Protein AF-A0A9D2TTT9-F1 (afdb_monomer_lite)

Foldseek 3Di:
DVLLVVLCPDPPHDPVLNVLSVVLVCLQVVQQPPDPVHSVSNVVVCVSVVVSSVVSLVVVLVVCVPPPCSVVSVVVVVVVVVVVVVVVVVCVVQDDDQFCRVRADFADFQPLFPQRPPPTGHPQVSVVLNQVLVVLVVVVCAAFEEDEEDPPLCVCVRSNHHHQFPGSYCVDPVRDLVSVLVSLVVQVVVPDARGKYKFFARQQHGDDPDSNVVSVVVSCVVQQWDFDDDDSTMTIIHHD

Secondary structure (DSSP, 8-state):
-HHHHHHHH-TT--HHHHHHHHHHHHHHHHTTTT-TTTTGGGGGGHHHHHHHHHHHHHHHHHHHTTSTTHHHHHHHHHHHHHHHHHHHHHHHHH--SSTTTTS----B--TT-STTTT--B-HHHHHHHHHHHHHHHHTT-TTS-EEEESS-TTHHHHTT--BSSS-S-TT-TTS-HHHHHHHHHHHHHTTPPPPEEEEE-BTTBPPP--HHHHHHHHHHHHTTEEEEEE-SSEEEEEE-

Structure (mmCIF, N/CA/C/O backbone):
data_AF-A0A9D2TTT9-F1
#
_entry.id   AF-A0A9D2TTT9-F1
#
loop_
_atom_site.group_PDB
_atom_site.id
_atom_site.type_symbol
_atom_site.label_atom_id
_atom_site.label_alt_id
_atom_site.label_comp_id
_atom_site.label_asym_id
_atom_site.label_entity_id
_atom_site.label_seq_id
_atom_site.pdbx_PDB_ins_code
_atom_site.Cartn_x
_atom_site.Cartn_y
_atom_site.Cartn_z
_atom_site.occupancy
_atom_site.B_iso_or_equiv
_atom_site.auth_seq_id
_atom_site.auth_comp_id
_atom_site.auth_asym_id
_atom_site.auth_atom_id
_atom_site.pdbx_PDB_model_num
ATOM 1 N N . LEU A 1 1 ? 19.502 6.842 -17.280 1.00 81.19 1 LEU A N 1
ATOM 2 C CA . LEU A 1 1 ? 20.602 7.767 -16.905 1.00 81.19 1 LEU A CA 1
ATOM 3 C C . LEU A 1 1 ? 21.752 7.775 -17.916 1.00 81.19 1 LEU A C 1
ATOM 5 O O . LEU A 1 1 ? 21.997 8.827 -18.493 1.00 81.19 1 LEU A O 1
ATOM 9 N N . ALA A 1 2 ? 22.406 6.640 -18.205 1.00 83.38 2 ALA A N 1
ATOM 10 C CA . ALA A 1 2 ? 23.535 6.587 -19.152 1.00 83.38 2 ALA A CA 1
ATOM 11 C C . ALA A 1 2 ? 23.223 7.190 -20.539 1.00 83.38 2 ALA A C 1
ATOM 13 O O . ALA A 1 2 ? 24.005 7.985 -21.050 1.00 83.38 2 ALA A O 1
ATOM 14 N N . ALA A 1 3 ? 22.050 6.894 -21.115 1.00 85.50 3 ALA A N 1
ATOM 15 C CA . ALA A 1 3 ? 21.616 7.491 -22.383 1.00 85.50 3 ALA A CA 1
ATOM 16 C C . ALA A 1 3 ? 21.531 9.030 -22.327 1.00 85.50 3 ALA A C 1
ATOM 18 O O . ALA A 1 3 ? 21.988 9.699 -23.250 1.00 85.50 3 ALA A O 1
ATOM 19 N N . CYS A 1 4 ? 21.020 9.603 -21.230 1.00 89.06 4 CYS A N 1
ATOM 20 C CA . CYS A 1 4 ? 20.960 11.056 -21.051 1.00 89.06 4 CYS A CA 1
ATOM 21 C C . CYS A 1 4 ? 22.365 11.667 -20.994 1.00 89.06 4 CYS A C 1
ATOM 23 O O . CYS A 1 4 ? 22.630 12.639 -21.694 1.00 89.06 4 CYS A O 1
ATOM 25 N N . VAL A 1 5 ? 23.280 11.065 -20.224 1.00 88.25 5 VAL A N 1
ATOM 26 C CA . VAL A 1 5 ? 24.678 11.526 -20.121 1.00 88.25 5 VAL A CA 1
ATOM 27 C C . VAL A 1 5 ? 25.372 11.481 -21.484 1.00 88.25 5 VAL A C 1
ATOM 29 O O . VAL A 1 5 ? 26.028 12.444 -21.876 1.00 88.25 5 VAL A O 1
ATOM 32 N N . LEU A 1 6 ? 25.169 10.405 -22.249 1.00 86.94 6 LEU A N 1
ATOM 33 C CA . LEU A 1 6 ? 25.722 10.261 -23.597 1.00 86.94 6 LEU A CA 1
ATOM 34 C C . LEU A 1 6 ? 25.211 11.341 -24.562 1.00 86.94 6 LEU A C 1
ATOM 36 O O . LEU A 1 6 ? 25.997 11.885 -25.332 1.00 86.94 6 LEU A O 1
ATOM 40 N N . VAL A 1 7 ? 23.921 11.688 -24.513 1.00 89.81 7 VAL A N 1
ATOM 41 C CA . VAL A 1 7 ? 23.348 12.765 -25.346 1.00 89.81 7 VAL A CA 1
ATOM 42 C C . VAL A 1 7 ? 23.853 14.143 -24.917 1.00 89.81 7 VAL A C 1
ATOM 44 O O . VAL A 1 7 ? 24.113 14.990 -25.771 1.00 89.81 7 VAL A O 1
ATOM 47 N N . MET A 1 8 ? 24.037 14.364 -23.614 1.00 88.75 8 MET A N 1
ATOM 48 C CA . MET A 1 8 ? 24.600 15.610 -23.086 1.00 88.75 8 MET A CA 1
ATOM 49 C C . MET A 1 8 ? 26.061 15.808 -23.511 1.00 88.75 8 MET A C 1
ATOM 51 O O . MET A 1 8 ? 26.450 16.927 -23.844 1.00 88.75 8 MET A O 1
ATOM 55 N N . ALA A 1 9 ? 26.843 14.726 -23.568 1.00 86.88 9 ALA A N 1
ATOM 56 C CA . ALA A 1 9 ? 28.236 14.742 -24.011 1.00 86.88 9 ALA A CA 1
ATOM 57 C C . ALA A 1 9 ? 28.411 14.727 -25.549 1.00 86.88 9 ALA A C 1
ATOM 59 O O . ALA A 1 9 ? 29.483 15.074 -26.045 1.00 86.88 9 ALA A O 1
ATOM 60 N N . ASP A 1 10 ? 27.389 14.344 -26.328 1.00 85.75 10 ASP A N 1
ATOM 61 C CA . ASP A 1 10 ? 27.462 14.304 -27.798 1.00 85.75 10 ASP A CA 1
ATOM 62 C C . ASP A 1 10 ? 27.460 15.728 -28.385 1.00 85.75 10 ASP A C 1
ATOM 64 O O . ASP A 1 10 ? 26.455 16.450 -28.367 1.00 85.75 10 ASP A O 1
ATOM 68 N N . SER A 1 11 ? 28.587 16.137 -28.976 1.00 83.25 11 SER A N 1
ATOM 69 C CA . SER A 1 11 ? 28.728 17.424 -29.672 1.00 83.25 11 SER A CA 1
ATOM 70 C C . SER A 1 11 ? 27.816 17.552 -30.897 1.00 83.25 11 SER A C 1
ATOM 72 O O . SER A 1 11 ? 27.532 18.665 -31.332 1.00 83.25 11 SER A O 1
ATOM 74 N N . ARG A 1 12 ? 27.309 16.430 -31.424 1.00 82.81 12 ARG A N 1
ATOM 75 C CA . ARG A 1 12 ? 26.390 16.359 -32.570 1.00 82.81 12 ARG A CA 1
ATOM 76 C C . ARG A 1 12 ? 24.920 16.262 -32.153 1.00 82.81 12 ARG A C 1
ATOM 78 O O . ARG A 1 12 ? 24.066 16.049 -33.015 1.00 82.81 12 ARG A O 1
ATOM 85 N N . ALA A 1 13 ? 24.611 16.335 -30.858 1.00 86.12 13 ALA A N 1
ATOM 86 C CA . ALA A 1 13 ? 23.234 16.340 -30.379 1.00 86.12 13 ALA A CA 1
ATOM 87 C C . ALA A 1 13 ? 22.561 17.696 -30.620 1.00 86.12 13 ALA A C 1
ATOM 89 O O . ALA A 1 13 ? 23.127 18.753 -30.331 1.00 86.12 13 ALA A O 1
ATOM 90 N N . PHE A 1 14 ? 21.331 17.666 -31.130 1.00 89.06 14 PHE A N 1
ATOM 91 C CA . PHE A 1 14 ? 20.528 18.873 -31.305 1.00 89.06 14 PHE A CA 1
ATOM 92 C C . PHE A 1 14 ? 20.086 19.427 -29.943 1.00 89.06 14 PHE A C 1
ATOM 94 O O . PHE A 1 14 ? 19.899 18.683 -28.979 1.00 89.06 14 PHE A O 1
ATOM 101 N N . ARG A 1 15 ? 19.822 20.741 -29.869 1.00 90.25 15 ARG A N 1
ATOM 102 C CA . ARG A 1 15 ? 19.353 21.396 -28.629 1.00 90.25 15 ARG A CA 1
ATOM 103 C C . ARG A 1 15 ? 18.109 20.724 -28.034 1.00 90.25 15 ARG A C 1
ATOM 105 O O . ARG A 1 15 ? 18.031 20.564 -26.823 1.00 90.25 15 ARG A O 1
ATOM 112 N N . ARG A 1 16 ? 17.169 20.289 -28.882 1.00 91.81 16 ARG A N 1
ATOM 113 C CA . ARG A 1 16 ? 15.938 19.593 -28.460 1.00 91.81 16 ARG A CA 1
ATOM 114 C C . ARG A 1 16 ? 16.220 18.237 -27.802 1.00 91.81 16 ARG A C 1
AT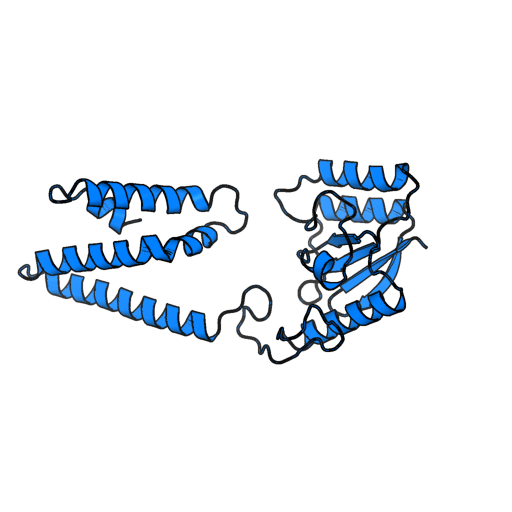OM 116 O O . ARG A 1 16 ? 15.538 17.867 -26.858 1.00 91.81 16 ARG A O 1
ATOM 123 N N . GLU A 1 17 ? 17.243 17.525 -28.265 1.00 89.94 17 GLU A N 1
ATOM 124 C CA . GLU A 1 17 ? 17.631 16.212 -27.729 1.00 89.94 17 GLU A CA 1
ATOM 125 C C . GLU A 1 17 ? 18.276 16.356 -26.354 1.00 89.94 17 GLU A C 1
ATOM 127 O O . GLU A 1 17 ? 17.969 15.592 -25.446 1.00 89.94 17 GLU A O 1
ATOM 132 N N . ARG A 1 18 ? 19.119 17.382 -26.185 1.00 91.94 18 ARG A N 1
ATOM 133 C CA . ARG A 1 18 ? 19.701 17.737 -24.885 1.00 91.94 18 ARG A CA 1
ATOM 134 C C . ARG A 1 18 ? 18.635 18.198 -23.897 1.00 91.94 18 ARG A C 1
ATOM 136 O O . ARG A 1 18 ? 18.663 17.782 -22.748 1.00 91.94 18 ARG A O 1
ATOM 143 N N . LEU A 1 19 ? 17.665 18.993 -24.352 1.00 93.56 19 LEU A N 1
ATOM 144 C CA . LEU A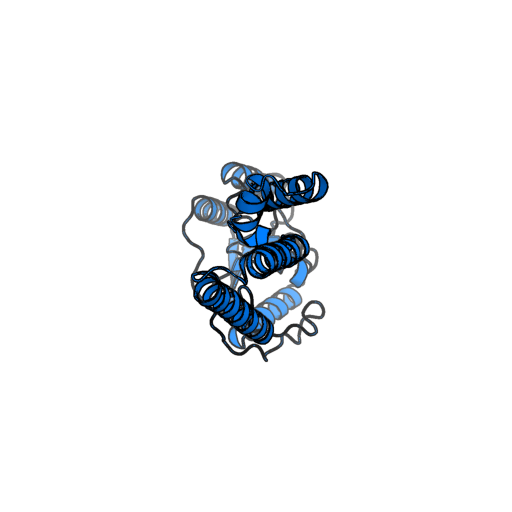 1 19 ? 16.531 19.401 -23.522 1.00 93.56 19 LEU A CA 1
ATOM 145 C C . LEU A 1 19 ? 15.738 18.183 -23.031 1.00 93.56 19 LEU A C 1
ATOM 147 O O . LEU A 1 19 ? 15.483 18.064 -21.837 1.00 93.56 19 LEU A O 1
ATOM 151 N N . LEU A 1 20 ? 15.406 17.251 -23.929 1.00 92.75 20 LEU A N 1
ATOM 152 C CA . LEU A 1 20 ? 14.701 16.020 -23.572 1.00 92.75 20 LEU A CA 1
ATOM 153 C C . LEU A 1 20 ? 15.523 15.139 -22.615 1.00 92.75 20 LEU A C 1
ATOM 155 O O . LEU A 1 20 ? 14.978 14.624 -21.642 1.00 92.75 20 LEU A O 1
ATOM 159 N N . ALA A 1 21 ? 16.837 15.022 -22.839 1.00 93.38 21 ALA A N 1
ATOM 160 C CA . ALA A 1 21 ? 17.749 14.323 -21.935 1.00 93.38 21 ALA A CA 1
ATOM 161 C C . ALA A 1 21 ? 17.747 14.934 -20.522 1.00 93.38 21 ALA A C 1
ATOM 163 O O . ALA A 1 21 ? 17.695 14.187 -19.544 1.00 93.38 21 ALA A O 1
ATOM 164 N N . CYS A 1 22 ? 17.768 16.269 -20.419 1.00 94.06 22 CYS A N 1
ATOM 165 C CA . CYS A 1 22 ? 17.674 16.993 -19.151 1.00 94.06 22 CYS A CA 1
ATOM 166 C C . CYS A 1 22 ? 16.335 16.753 -18.452 1.00 94.06 22 CYS A C 1
ATOM 168 O O . CYS A 1 22 ? 16.336 16.451 -17.264 1.00 94.06 22 CYS A O 1
ATOM 170 N N . ILE A 1 23 ? 15.212 16.840 -19.174 1.00 93.62 23 ILE A N 1
ATOM 171 C CA . ILE A 1 23 ? 13.877 16.583 -18.611 1.00 93.62 23 ILE A CA 1
ATOM 172 C C . ILE A 1 23 ? 13.819 15.171 -18.027 1.00 93.62 23 ILE A C 1
ATOM 174 O O . ILE A 1 23 ? 13.438 15.002 -16.876 1.00 93.62 23 ILE A O 1
ATOM 178 N N . ILE A 1 24 ? 14.259 14.161 -18.783 1.00 92.81 24 ILE A N 1
ATOM 179 C CA . ILE A 1 24 ? 14.261 12.767 -18.319 1.00 92.81 24 ILE A CA 1
ATOM 180 C C . ILE A 1 24 ? 15.163 12.590 -17.095 1.00 92.81 24 ILE A C 1
ATOM 182 O O . ILE A 1 24 ? 14.802 11.869 -16.170 1.00 92.81 24 ILE A O 1
ATOM 186 N N . LEU A 1 25 ? 16.332 13.233 -17.077 1.00 91.62 25 LEU A N 1
ATOM 187 C CA . LEU A 1 25 ? 17.263 13.145 -15.955 1.00 91.62 25 LEU A CA 1
ATOM 188 C C . LEU A 1 25 ? 16.673 13.782 -14.691 1.00 91.62 25 LEU A C 1
ATOM 190 O O . LEU A 1 25 ? 16.725 13.163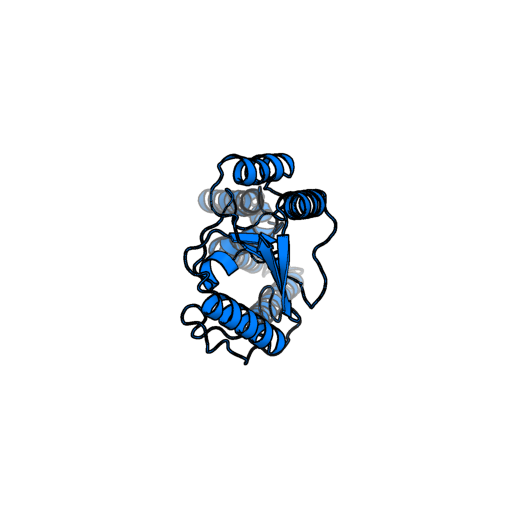 -13.634 1.00 91.62 25 LEU A O 1
ATOM 194 N N . LEU A 1 26 ? 16.059 14.962 -14.811 1.00 92.25 26 LEU A N 1
ATOM 195 C CA . LEU A 1 26 ? 15.362 15.620 -13.706 1.00 92.25 26 LEU A CA 1
ATOM 196 C C . LEU A 1 26 ? 14.208 14.766 -13.191 1.00 92.25 26 LEU A C 1
ATOM 198 O O . LEU A 1 26 ? 14.132 14.516 -11.999 1.00 92.25 26 LEU A O 1
ATOM 202 N N . VAL A 1 27 ? 13.354 14.266 -14.083 1.00 90.69 27 VAL A N 1
ATOM 203 C CA . VAL A 1 27 ? 12.212 13.425 -13.714 1.00 90.69 27 VAL A CA 1
ATOM 204 C C . VAL A 1 27 ? 12.680 12.173 -12.964 1.00 90.69 27 VAL A C 1
ATOM 206 O O . VAL A 1 27 ? 12.221 11.913 -11.861 1.00 90.69 27 VAL A O 1
ATOM 209 N N . VAL A 1 28 ? 13.662 11.435 -13.489 1.00 88.50 28 VAL A N 1
ATOM 210 C CA . VAL A 1 28 ? 14.169 10.216 -12.831 1.00 88.50 28 VAL A CA 1
ATOM 211 C C . VAL A 1 28 ? 14.809 10.498 -11.465 1.00 88.50 28 VAL A C 1
ATOM 213 O O . VAL A 1 28 ? 14.716 9.647 -10.587 1.00 88.50 28 VAL A O 1
ATOM 216 N N . LEU A 1 29 ? 15.450 11.656 -11.272 1.00 88.25 29 LEU A N 1
ATOM 217 C CA . LEU A 1 29 ? 16.084 12.014 -9.996 1.00 88.25 29 LEU A CA 1
ATOM 218 C C . LEU A 1 29 ? 15.111 12.612 -8.977 1.00 88.25 29 LEU A C 1
ATOM 220 O O . LEU A 1 29 ? 15.288 12.397 -7.784 1.00 88.25 29 LEU A O 1
ATOM 224 N N . VAL A 1 30 ? 14.110 13.366 -9.433 1.00 90.50 30 VAL A N 1
ATOM 225 C CA . VAL A 1 30 ? 13.179 14.088 -8.559 1.00 90.50 30 VAL A CA 1
ATOM 226 C C . VAL A 1 30 ? 12.011 13.207 -8.131 1.00 90.50 30 VAL A C 1
ATOM 228 O O . VAL A 1 30 ? 11.604 13.287 -6.982 1.00 90.50 30 VAL A O 1
ATOM 231 N N . THR A 1 31 ? 11.476 12.343 -9.002 1.00 87.69 31 THR A N 1
ATOM 232 C CA . THR A 1 31 ? 10.298 11.516 -8.663 1.00 87.69 31 THR A CA 1
ATOM 233 C C . THR A 1 31 ? 10.499 10.593 -7.446 1.00 87.69 31 THR A C 1
ATOM 235 O O . THR A 1 31 ? 9.541 10.405 -6.705 1.00 87.69 31 THR A O 1
ATOM 238 N N . PRO A 1 32 ? 11.695 10.030 -7.185 1.00 85.19 32 PRO A N 1
ATOM 239 C CA . PRO A 1 32 ? 11.958 9.278 -5.954 1.00 85.19 32 PRO A CA 1
ATOM 240 C C . PRO A 1 32 ? 11.954 10.116 -4.663 1.00 85.19 32 PRO A C 1
ATOM 242 O O . PRO A 1 32 ? 11.836 9.554 -3.577 1.00 85.19 32 PRO A O 1
ATOM 245 N N . ILE A 1 33 ? 12.125 11.441 -4.745 1.00 85.94 33 ILE A N 1
ATOM 246 C CA . ILE A 1 33 ? 12.277 12.297 -3.560 1.00 85.94 33 ILE A CA 1
ATOM 247 C C . ILE A 1 33 ? 10.953 12.350 -2.794 1.00 85.94 33 ILE A C 1
ATOM 249 O O . ILE A 1 33 ? 9.928 12.747 -3.342 1.00 85.94 33 ILE A O 1
ATOM 253 N N . GLY A 1 34 ? 10.994 11.970 -1.515 1.00 73.19 34 GLY A N 1
ATOM 254 C CA . GLY A 1 34 ? 9.825 11.944 -0.631 1.00 73.19 34 GLY A CA 1
ATOM 255 C C . GLY A 1 34 ? 8.996 10.658 -0.702 1.00 73.19 34 GLY A C 1
ATOM 256 O O . GLY A 1 34 ? 7.984 10.567 -0.017 1.00 73.19 34 GLY A O 1
ATOM 257 N N . SER A 1 35 ? 9.405 9.660 -1.494 1.00 76.00 35 SER A N 1
ATOM 258 C CA . SER A 1 35 ? 8.761 8.342 -1.509 1.00 76.00 35 SER A CA 1
ATOM 259 C C . SER A 1 35 ? 9.489 7.354 -0.599 1.00 76.00 35 SER A C 1
ATOM 261 O O . SER A 1 35 ? 10.716 7.273 -0.620 1.00 76.00 35 SER A O 1
ATOM 263 N N . ASN A 1 36 ? 8.731 6.532 0.126 1.00 76.12 36 ASN A N 1
ATOM 264 C CA . ASN A 1 36 ? 9.246 5.361 0.842 1.00 76.12 36 ASN A CA 1
ATOM 265 C C . ASN A 1 36 ? 9.502 4.150 -0.083 1.00 76.12 36 ASN A C 1
ATOM 267 O O . ASN A 1 36 ? 10.104 3.170 0.336 1.00 76.12 36 ASN A O 1
ATOM 271 N N . ASN A 1 37 ? 9.127 4.228 -1.367 1.00 75.81 37 ASN A N 1
ATOM 272 C CA . ASN A 1 37 ? 9.315 3.152 -2.350 1.00 75.81 37 ASN A CA 1
ATOM 273 C C . ASN A 1 37 ? 10.653 3.249 -3.113 1.00 75.81 37 ASN A C 1
ATOM 275 O O . ASN A 1 37 ? 10.808 2.691 -4.207 1.00 75.81 37 ASN A O 1
ATOM 279 N N . GLY A 1 38 ? 11.620 4.003 -2.582 1.00 81.75 38 GLY A N 1
ATOM 280 C CA . GLY A 1 38 ? 12.930 4.196 -3.199 1.00 81.75 38 GLY A CA 1
ATOM 281 C C . GLY A 1 38 ? 12.824 4.712 -4.637 1.00 81.75 38 GLY A C 1
ATOM 282 O O . GLY A 1 38 ? 12.215 5.744 -4.899 1.00 81.75 38 GLY A O 1
ATOM 283 N N . THR A 1 39 ? 13.412 3.993 -5.597 1.00 81.00 39 THR A N 1
ATOM 284 C CA . THR A 1 39 ? 13.423 4.391 -7.019 1.00 81.00 39 THR A CA 1
ATOM 285 C C . THR A 1 39 ? 12.228 3.878 -7.825 1.00 81.00 39 THR A C 1
ATOM 287 O O . THR A 1 39 ? 12.097 4.240 -8.996 1.00 81.00 39 THR A O 1
ATOM 290 N N . MET A 1 40 ? 11.324 3.096 -7.224 1.00 80.88 40 MET A N 1
ATOM 291 C CA . MET A 1 40 ? 10.138 2.558 -7.904 1.00 80.88 40 MET A CA 1
ATOM 292 C C . MET A 1 40 ? 9.242 3.631 -8.541 1.00 80.88 40 MET A C 1
ATOM 294 O O . MET A 1 40 ? 8.770 3.396 -9.655 1.00 80.88 40 MET A O 1
ATOM 298 N N . PRO A 1 41 ? 9.056 4.835 -7.959 1.00 83.56 41 PRO A N 1
ATOM 299 C CA . PRO A 1 41 ? 8.305 5.904 -8.619 1.00 83.56 41 PRO A CA 1
ATOM 300 C C . PRO A 1 41 ? 8.860 6.297 -9.997 1.00 83.56 41 PRO A C 1
ATOM 302 O O . PRO A 1 41 ? 8.112 6.758 -10.857 1.00 83.56 41 PRO A O 1
ATOM 305 N N . ALA A 1 42 ? 10.153 6.070 -10.266 1.00 84.00 42 ALA A N 1
ATOM 306 C CA . ALA A 1 42 ? 10.735 6.319 -11.582 1.00 84.00 42 ALA A CA 1
ATOM 307 C C . ALA A 1 42 ? 10.172 5.389 -12.677 1.00 84.00 42 ALA A C 1
ATOM 309 O O . ALA A 1 42 ? 10.226 5.751 -13.856 1.00 84.00 42 ALA A O 1
ATOM 310 N N . LEU A 1 43 ? 9.588 4.236 -12.317 1.00 82.06 43 LEU A N 1
ATOM 311 C CA . LEU A 1 43 ? 8.904 3.339 -13.258 1.00 82.06 43 LEU A CA 1
ATOM 312 C C . LEU A 1 43 ? 7.716 4.027 -13.938 1.00 82.06 43 LEU A C 1
ATOM 314 O O . LEU A 1 43 ? 7.503 3.831 -15.135 1.00 82.06 43 LEU A O 1
ATOM 318 N N . ASN A 1 44 ? 7.018 4.916 -13.223 1.00 83.75 44 ASN A N 1
ATOM 319 C CA . ASN A 1 44 ? 5.912 5.699 -13.778 1.00 83.75 44 ASN A CA 1
ATOM 320 C C . ASN A 1 44 ? 6.362 6.615 -14.919 1.00 83.75 44 ASN A C 1
ATOM 322 O O . ASN A 1 44 ? 5.545 7.012 -15.738 1.00 83.75 44 ASN A O 1
ATOM 326 N N . ASN A 1 45 ? 7.660 6.909 -15.019 1.00 88.06 45 ASN A N 1
ATOM 327 C CA . ASN A 1 45 ? 8.237 7.766 -16.051 1.00 88.06 45 ASN A CA 1
ATOM 328 C C . ASN A 1 45 ? 8.850 6.980 -17.221 1.00 88.06 45 ASN A C 1
ATOM 330 O O . ASN A 1 45 ? 9.440 7.575 -18.131 1.00 88.06 45 ASN A O 1
ATOM 334 N N . LEU A 1 46 ? 8.716 5.646 -17.244 1.00 84.50 46 LEU A N 1
ATOM 335 C CA . LEU A 1 46 ? 9.253 4.813 -18.323 1.00 84.50 46 LEU A CA 1
ATOM 336 C C . LEU A 1 46 ? 8.622 5.119 -19.682 1.00 84.50 46 LEU A C 1
ATOM 338 O O . LEU A 1 46 ? 9.310 4.982 -20.690 1.00 84.50 46 LEU A O 1
ATOM 342 N N . PHE A 1 47 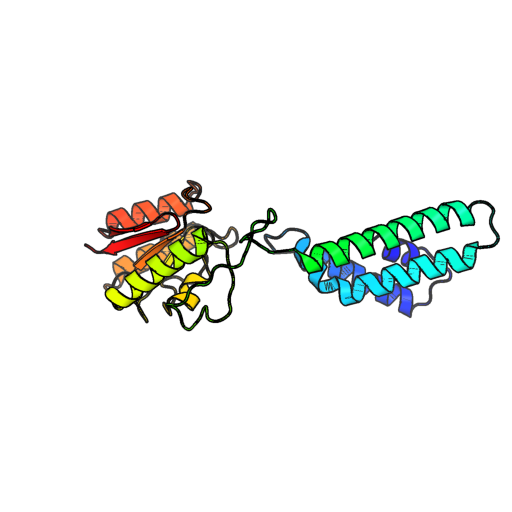? 7.378 5.604 -19.735 1.00 83.75 47 PHE A N 1
ATOM 343 C CA . PHE A 1 47 ? 6.753 6.024 -20.998 1.00 83.75 47 PHE A CA 1
ATOM 344 C C . PHE A 1 47 ? 7.556 7.124 -21.711 1.00 83.75 47 PHE A C 1
ATOM 346 O O . PHE A 1 47 ? 7.536 7.206 -22.936 1.00 83.75 47 PHE A O 1
ATOM 353 N N . LEU A 1 48 ? 8.293 7.944 -20.953 1.00 86.44 48 LEU A N 1
ATOM 354 C CA . LEU A 1 48 ? 9.167 8.987 -21.476 1.00 86.44 48 LEU A CA 1
ATOM 355 C C . LEU A 1 48 ? 10.619 8.503 -21.578 1.00 86.44 48 LEU A C 1
ATOM 357 O O . LEU A 1 48 ? 11.276 8.676 -22.608 1.00 86.44 48 LEU A O 1
ATOM 361 N N . ALA A 1 49 ? 11.127 7.877 -20.514 1.00 88.19 49 ALA A N 1
ATOM 362 C CA . ALA A 1 49 ? 12.525 7.475 -20.421 1.00 88.19 49 ALA A CA 1
ATOM 363 C C . ALA A 1 49 ? 12.876 6.309 -21.361 1.00 88.19 49 ALA A C 1
ATOM 365 O O . ALA A 1 49 ? 13.967 6.305 -21.943 1.00 88.19 49 ALA A O 1
ATOM 366 N N . ALA A 1 50 ? 11.981 5.332 -21.541 1.00 85.12 50 ALA A N 1
ATOM 367 C CA . ALA A 1 50 ? 12.258 4.141 -22.339 1.00 85.12 50 ALA A CA 1
ATOM 368 C C . ALA A 1 50 ? 12.378 4.459 -23.840 1.00 85.12 50 ALA A C 1
ATOM 370 O O . ALA A 1 50 ? 13.440 4.162 -24.393 1.00 85.12 50 ALA A O 1
ATOM 371 N N . PRO A 1 51 ? 11.420 5.136 -24.514 1.00 87.06 51 PRO A N 1
ATOM 372 C CA . PRO A 1 51 ? 11.554 5.439 -25.943 1.00 87.06 51 PRO A CA 1
ATOM 373 C C . PRO A 1 51 ? 12.802 6.267 -26.262 1.00 87.06 51 PRO A C 1
ATOM 375 O O . PRO A 1 51 ? 13.514 5.980 -27.226 1.00 87.06 51 PRO A O 1
ATOM 378 N N . PHE A 1 52 ? 13.119 7.252 -25.417 1.00 89.69 52 PHE A N 1
ATOM 379 C CA . PHE A 1 52 ? 14.321 8.071 -25.563 1.00 89.69 52 PHE A CA 1
ATOM 380 C C . PHE A 1 52 ? 15.608 7.250 -25.433 1.00 89.69 52 PHE A C 1
ATOM 382 O O . PHE A 1 52 ? 16.541 7.406 -26.227 1.00 89.69 52 PHE A O 1
ATOM 389 N N . THR A 1 53 ? 15.656 6.355 -24.446 1.00 87.50 53 THR A N 1
ATOM 390 C CA . THR A 1 53 ? 16.802 5.473 -24.211 1.00 87.50 53 THR A CA 1
ATOM 391 C C . THR A 1 53 ? 17.021 4.551 -25.411 1.00 87.50 53 THR A C 1
ATOM 393 O O . THR A 1 53 ? 18.136 4.475 -25.930 1.00 87.50 53 THR A O 1
ATOM 396 N N . LEU A 1 54 ? 15.953 3.928 -25.922 1.00 84.62 54 LEU A N 1
ATOM 397 C CA . LEU A 1 54 ? 16.007 3.046 -27.092 1.00 84.62 54 LEU A CA 1
ATOM 398 C C . LEU A 1 54 ? 16.472 3.774 -28.350 1.00 84.62 54 LEU A C 1
ATOM 400 O O . LEU A 1 54 ? 17.375 3.305 -29.046 1.00 84.62 54 LEU A O 1
ATOM 404 N N . TRP A 1 55 ? 15.906 4.949 -28.616 1.00 86.69 55 TRP A N 1
ATOM 405 C CA . TRP A 1 55 ? 16.293 5.768 -29.758 1.00 86.69 55 TRP A CA 1
ATOM 406 C C . TRP A 1 55 ? 17.760 6.217 -29.674 1.00 86.69 55 TRP A C 1
ATOM 408 O O . TRP A 1 55 ? 18.486 6.143 -30.669 1.00 86.69 55 TRP A O 1
ATOM 418 N N . THR A 1 56 ? 18.229 6.611 -28.485 1.00 86.31 56 THR A N 1
ATOM 419 C CA . THR A 1 56 ? 19.625 7.014 -28.256 1.00 86.31 56 THR A CA 1
ATOM 420 C C . THR A 1 56 ? 20.588 5.870 -28.567 1.00 86.31 56 THR A C 1
ATOM 422 O O . THR A 1 56 ? 21.556 6.053 -29.310 1.00 86.31 56 THR A O 1
ATOM 425 N N . PHE A 1 57 ? 20.308 4.672 -28.052 1.00 82.50 57 PHE A N 1
ATOM 426 C CA . PHE A 1 57 ? 21.137 3.499 -28.315 1.00 82.50 57 PHE A CA 1
ATOM 427 C C . PHE A 1 57 ? 21.112 3.096 -29.792 1.00 82.50 57 PHE A C 1
ATOM 429 O O . PHE A 1 57 ? 22.173 2.896 -30.388 1.00 82.50 57 PHE A O 1
ATOM 436 N N . TRP A 1 58 ? 19.938 3.070 -30.427 1.00 80.69 58 TRP A N 1
ATOM 437 C CA . TRP A 1 58 ? 19.814 2.791 -31.860 1.00 80.69 58 TRP A CA 1
ATOM 438 C C . TRP A 1 58 ? 20.602 3.785 -32.728 1.00 80.69 58 TRP A C 1
ATOM 440 O O . TRP A 1 58 ? 21.299 3.396 -33.670 1.00 80.69 58 TRP A O 1
ATOM 450 N N . ARG A 1 59 ? 20.556 5.078 -32.392 1.00 82.38 59 ARG A N 1
ATOM 451 C CA . ARG A 1 59 ? 21.328 6.131 -33.064 1.00 82.38 59 ARG A CA 1
ATOM 452 C C . ARG A 1 59 ? 22.840 5.941 -32.906 1.00 82.38 59 ARG A C 1
ATOM 454 O O . ARG A 1 59 ? 23.586 6.150 -33.863 1.00 82.38 59 ARG A O 1
ATOM 461 N N . LEU A 1 60 ? 23.313 5.569 -31.718 1.00 77.81 60 LEU A N 1
ATOM 462 C CA . LEU A 1 60 ? 24.738 5.315 -31.472 1.00 77.81 60 LEU A CA 1
ATOM 463 C C . LEU A 1 60 ? 25.239 4.105 -32.269 1.00 77.81 60 LEU A C 1
ATOM 465 O O . LEU A 1 60 ? 26.324 4.147 -32.855 1.00 77.81 60 LEU A O 1
ATOM 469 N N . LEU A 1 61 ? 24.421 3.058 -32.341 1.00 75.19 61 LEU A N 1
ATOM 470 C CA . LEU A 1 61 ? 24.696 1.844 -33.102 1.00 75.19 61 LEU A CA 1
ATOM 471 C C . LEU A 1 61 ? 24.728 2.093 -34.609 1.00 75.19 61 LEU A C 1
ATOM 473 O O . LEU A 1 61 ? 25.667 1.684 -35.293 1.00 75.19 61 LEU A O 1
ATOM 477 N N . SER A 1 62 ? 23.732 2.807 -35.136 1.00 76.56 62 SER A N 1
ATOM 478 C CA . SER A 1 62 ? 23.642 3.108 -36.567 1.00 76.56 62 SER A CA 1
ATOM 479 C C . SER A 1 62 ? 24.801 3.983 -37.053 1.00 76.56 62 SER A C 1
ATOM 481 O O . SER A 1 62 ? 25.354 3.725 -38.122 1.00 76.56 62 SER A O 1
ATOM 483 N N . ARG A 1 63 ? 25.246 4.955 -36.246 1.00 75.38 63 ARG A N 1
ATOM 484 C CA . ARG A 1 63 ? 26.388 5.831 -36.570 1.00 75.38 63 ARG A CA 1
ATOM 485 C C . ARG A 1 63 ? 27.732 5.109 -36.598 1.00 75.38 63 ARG A C 1
ATOM 487 O O . ARG A 1 63 ? 28.606 5.488 -37.373 1.00 75.38 63 ARG A O 1
ATOM 494 N N . ASN A 1 64 ? 27.911 4.089 -35.762 1.00 69.12 64 ASN A N 1
ATOM 495 C CA . ASN A 1 64 ? 29.194 3.405 -35.614 1.00 69.12 64 ASN A CA 1
ATOM 496 C C . ASN A 1 64 ? 29.325 2.133 -36.457 1.00 69.12 64 ASN A C 1
ATOM 498 O O . ASN A 1 64 ? 30.392 1.536 -36.437 1.00 69.12 64 ASN A O 1
ATOM 502 N N . ARG A 1 65 ? 28.313 1.758 -37.253 1.00 67.31 65 ARG A N 1
ATOM 503 C CA . ARG A 1 65 ? 28.211 0.480 -37.993 1.00 67.31 65 ARG A CA 1
ATOM 504 C C . ARG A 1 65 ? 29.445 0.077 -38.832 1.00 67.31 65 ARG A C 1
ATOM 506 O O . ARG A 1 65 ? 29.614 -1.101 -39.110 1.00 67.31 65 ARG A O 1
ATOM 513 N N . LYS A 1 66 ? 30.312 1.024 -39.220 1.00 67.25 66 LYS A N 1
ATOM 514 C CA . LYS A 1 66 ? 31.548 0.782 -39.999 1.00 67.25 66 LYS A CA 1
ATOM 515 C C . LYS A 1 66 ? 32.819 0.543 -39.159 1.00 67.25 66 LYS A C 1
ATOM 517 O O . LYS A 1 66 ? 33.875 0.303 -39.731 1.00 67.25 66 LYS A O 1
ATOM 522 N N . ARG A 1 67 ? 32.767 0.656 -37.826 1.00 69.94 67 ARG A N 1
ATOM 523 C CA . ARG A 1 67 ? 33.927 0.439 -36.936 1.00 69.94 67 ARG A CA 1
ATOM 524 C C . ARG A 1 67 ? 34.014 -1.031 -36.518 1.00 69.94 67 ARG A C 1
ATOM 526 O O . ARG A 1 67 ? 32.988 -1.629 -36.222 1.00 69.94 67 ARG A O 1
ATOM 533 N N . ALA A 1 68 ? 35.221 -1.590 -36.407 1.00 61.12 68 ALA A N 1
ATOM 534 C CA . ALA A 1 68 ? 35.433 -2.998 -36.030 1.00 61.12 68 ALA A CA 1
ATOM 535 C C . ALA A 1 68 ? 34.760 -3.388 -34.693 1.00 61.12 68 ALA A C 1
ATOM 537 O O . ALA A 1 68 ? 34.189 -4.466 -34.568 1.00 61.12 68 ALA A O 1
ATOM 538 N N . PHE A 1 69 ? 34.729 -2.468 -33.721 1.00 61.78 69 PHE A N 1
ATOM 539 C CA . PHE A 1 69 ? 34.068 -2.662 -32.421 1.00 61.78 69 PHE A CA 1
ATOM 540 C C . PHE A 1 69 ? 32.543 -2.462 -32.436 1.00 61.78 69 PHE A C 1
ATOM 542 O O . PHE A 1 69 ? 31.886 -2.635 -31.411 1.00 61.78 69 PHE A O 1
ATOM 549 N N . ALA A 1 70 ? 31.952 -2.092 -33.574 1.00 68.12 70 ALA A N 1
ATOM 550 C CA . ALA A 1 70 ? 30.524 -1.810 -33.659 1.00 68.12 70 ALA A CA 1
ATOM 551 C C . ALA A 1 70 ? 29.666 -3.070 -33.580 1.00 68.12 70 ALA A C 1
ATOM 553 O O . ALA A 1 70 ? 28.560 -3.003 -33.054 1.00 68.12 70 ALA A O 1
ATOM 554 N N . PHE A 1 71 ? 30.171 -4.206 -34.068 1.00 74.69 71 PHE A N 1
ATOM 555 C CA . PHE A 1 71 ? 29.432 -5.465 -34.030 1.00 74.69 71 PHE A CA 1
ATOM 556 C C . PHE A 1 71 ? 29.291 -6.024 -32.600 1.00 74.69 71 PHE A C 1
ATOM 558 O O . PHE A 1 71 ? 28.151 -6.239 -32.193 1.00 74.69 71 PHE A O 1
ATOM 565 N N . PRO A 1 72 ? 30.359 -6.168 -31.784 1.00 78.75 72 PRO A N 1
ATOM 566 C CA . PRO A 1 72 ? 30.215 -6.614 -30.393 1.00 78.75 72 PRO A CA 1
ATOM 567 C C . PRO A 1 72 ? 29.356 -5.672 -29.541 1.00 78.75 72 PRO A C 1
ATOM 569 O O . PRO A 1 72 ? 28.510 -6.126 -28.775 1.00 78.75 72 PRO A O 1
ATOM 572 N N . ALA A 1 73 ? 29.517 -4.354 -29.711 1.00 74.81 73 ALA A N 1
ATOM 573 C CA . ALA A 1 73 ? 28.699 -3.367 -29.010 1.00 74.81 73 ALA A CA 1
ATOM 574 C C . ALA A 1 73 ? 27.218 -3.443 -29.425 1.00 74.81 73 ALA A C 1
ATOM 576 O O . ALA A 1 73 ? 26.335 -3.334 -28.576 1.00 74.81 73 ALA A O 1
ATOM 577 N N . ALA A 1 74 ? 26.939 -3.671 -30.714 1.00 75.56 74 ALA A N 1
ATOM 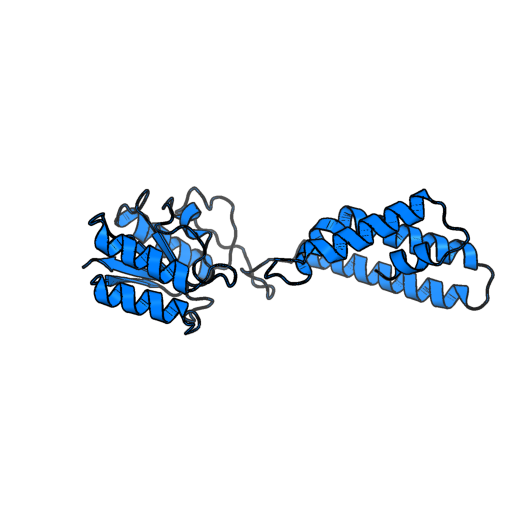578 C CA . ALA A 1 74 ? 25.586 -3.910 -31.207 1.00 75.56 74 ALA A CA 1
ATOM 579 C C . ALA A 1 74 ? 24.977 -5.181 -30.648 1.00 75.56 74 ALA A C 1
ATOM 581 O O . ALA A 1 74 ? 23.863 -5.129 -30.140 1.00 75.56 74 ALA A O 1
ATOM 582 N N . ALA A 1 75 ? 25.718 -6.285 -30.676 1.00 79.94 75 ALA A N 1
ATOM 583 C CA . ALA A 1 75 ? 25.263 -7.548 -30.123 1.00 79.94 75 ALA A CA 1
ATOM 584 C C . ALA A 1 75 ? 24.925 -7.418 -28.630 1.00 79.94 75 ALA A C 1
ATOM 586 O O . ALA A 1 75 ? 23.852 -7.850 -28.222 1.00 79.94 75 ALA A O 1
ATOM 587 N N . LEU A 1 76 ? 25.777 -6.756 -27.835 1.00 82.12 76 LEU A N 1
ATOM 588 C CA . LEU A 1 76 ? 25.537 -6.547 -26.404 1.00 82.12 76 LEU A CA 1
ATOM 589 C C . LEU A 1 76 ? 24.291 -5.691 -26.142 1.00 82.12 76 LEU A C 1
ATOM 591 O O . LEU A 1 76 ? 23.435 -6.080 -25.354 1.00 82.12 76 LEU A O 1
ATOM 595 N N . VAL A 1 77 ? 24.159 -4.541 -26.811 1.00 78.69 77 VAL A N 1
ATOM 596 C CA . VAL A 1 77 ? 22.997 -3.654 -26.625 1.00 78.69 77 VAL A CA 1
ATOM 597 C C . VAL A 1 77 ? 21.707 -4.333 -27.085 1.00 78.69 77 VAL A C 1
ATOM 599 O O . VAL A 1 77 ? 20.685 -4.229 -26.409 1.00 78.69 77 VAL A O 1
ATOM 602 N N . THR A 1 78 ? 21.744 -5.056 -28.206 1.00 80.81 78 THR A N 1
ATOM 603 C CA . THR A 1 78 ? 20.601 -5.837 -28.685 1.00 80.81 78 THR A CA 1
ATOM 604 C C . THR A 1 78 ? 20.252 -6.964 -27.716 1.00 80.81 78 THR A C 1
ATOM 606 O O . THR A 1 78 ? 19.074 -7.139 -27.424 1.00 80.81 78 THR A O 1
ATOM 609 N N . ALA A 1 79 ? 21.234 -7.684 -27.170 1.00 82.44 79 ALA A N 1
ATOM 610 C CA . ALA A 1 79 ? 20.998 -8.735 -26.182 1.00 82.44 79 ALA A CA 1
ATOM 611 C C . ALA A 1 79 ? 20.354 -8.180 -24.904 1.00 82.44 79 ALA A C 1
ATOM 613 O O . ALA A 1 79 ? 19.354 -8.729 -24.449 1.00 82.44 79 ALA A O 1
ATOM 614 N N . VAL A 1 80 ? 20.857 -7.057 -24.377 1.00 83.38 80 VAL A N 1
ATOM 615 C CA . VAL A 1 80 ? 20.250 -6.368 -23.225 1.00 83.38 80 VAL A CA 1
ATOM 616 C C . VAL A 1 80 ? 18.816 -5.956 -23.545 1.00 83.38 80 VAL A C 1
ATOM 618 O O . VAL A 1 80 ? 17.922 -6.221 -22.752 1.00 83.38 80 VAL A O 1
ATOM 621 N N . PHE A 1 81 ? 18.564 -5.378 -24.722 1.00 82.75 81 PHE A N 1
ATOM 622 C CA . PHE A 1 81 ? 17.213 -4.989 -25.125 1.00 82.75 81 PHE A CA 1
ATOM 623 C C . PHE A 1 81 ? 16.254 -6.183 -25.202 1.00 82.75 81 PHE A C 1
ATOM 625 O O . PHE A 1 81 ? 15.151 -6.115 -24.664 1.00 82.75 81 PHE A O 1
ATOM 632 N N . VAL A 1 82 ? 16.673 -7.278 -25.842 1.00 85.62 82 VAL A N 1
ATOM 633 C CA . VAL A 1 82 ? 15.874 -8.507 -25.943 1.00 85.62 82 VAL A CA 1
ATOM 634 C C . VAL A 1 82 ? 15.606 -9.078 -24.554 1.00 85.62 82 VAL A C 1
ATOM 636 O O . VAL A 1 82 ? 14.462 -9.395 -24.244 1.00 85.62 82 VAL A O 1
ATOM 639 N N . MET A 1 83 ? 16.623 -9.145 -23.695 1.00 85.50 83 MET A N 1
ATOM 640 C CA . MET A 1 83 ? 16.481 -9.616 -22.318 1.00 85.50 83 MET A CA 1
ATOM 641 C C . MET A 1 83 ? 15.497 -8.750 -21.527 1.00 85.50 83 MET A C 1
ATOM 643 O O . MET A 1 83 ? 14.586 -9.291 -20.910 1.00 85.50 83 MET A O 1
ATOM 647 N N . THR A 1 84 ? 15.610 -7.421 -21.599 1.00 83.00 84 THR A N 1
ATOM 648 C CA . THR A 1 84 ? 14.677 -6.500 -20.933 1.00 83.00 84 THR A CA 1
ATOM 649 C C . THR A 1 84 ? 13.259 -6.621 -21.489 1.00 83.00 84 THR A C 1
ATOM 651 O O . THR A 1 84 ? 12.305 -6.559 -20.722 1.00 83.00 84 THR A O 1
ATOM 654 N N . ALA A 1 85 ? 13.089 -6.827 -22.798 1.00 84.44 85 ALA A N 1
ATOM 655 C CA . ALA A 1 85 ? 11.772 -7.035 -23.397 1.00 84.44 85 ALA A CA 1
ATOM 656 C C . ALA A 1 85 ? 11.137 -8.352 -22.922 1.00 84.44 85 ALA A C 1
ATOM 658 O O . ALA A 1 85 ? 9.974 -8.358 -22.523 1.00 84.44 85 ALA A O 1
ATOM 659 N N . VAL A 1 86 ? 11.905 -9.446 -22.903 1.00 86.69 86 VAL A N 1
ATOM 660 C CA . VAL A 1 86 ? 11.458 -10.748 -22.383 1.00 86.69 86 VAL A CA 1
ATOM 661 C C . VAL A 1 86 ? 11.097 -10.641 -20.902 1.00 86.69 86 VAL A C 1
ATOM 663 O O . VAL A 1 86 ? 10.014 -11.069 -20.509 1.00 86.69 86 VAL A O 1
ATOM 666 N N . GLN A 1 87 ? 11.953 -10.009 -20.094 1.00 82.75 87 GLN A N 1
ATOM 667 C CA . GLN A 1 87 ? 11.683 -9.755 -18.679 1.00 82.75 87 GLN A CA 1
ATOM 668 C C . GLN A 1 87 ? 10.439 -8.884 -18.487 1.00 82.75 87 GLN A C 1
ATOM 670 O O . GLN A 1 87 ? 9.608 -9.211 -17.653 1.00 82.75 87 GLN A O 1
ATOM 675 N N . GLY A 1 88 ? 10.259 -7.824 -19.280 1.00 81.62 88 GLY A N 1
ATOM 676 C CA . GLY A 1 88 ? 9.094 -6.942 -19.191 1.00 81.62 88 GLY A CA 1
ATOM 677 C C . GLY A 1 88 ? 7.781 -7.639 -19.553 1.00 81.62 88 GLY A C 1
ATOM 678 O O . GLY A 1 88 ? 6.771 -7.437 -18.880 1.00 81.62 88 GLY A O 1
ATOM 679 N N . VAL A 1 89 ? 7.788 -8.496 -20.578 1.00 83.12 89 VAL A N 1
ATOM 680 C CA . VAL A 1 89 ? 6.620 -9.313 -20.947 1.00 83.12 89 VAL A CA 1
ATOM 681 C C . VAL A 1 89 ? 6.317 -10.352 -19.867 1.00 83.12 89 VAL A C 1
ATOM 683 O O . VAL A 1 89 ? 5.161 -10.480 -19.468 1.00 83.12 89 VAL A O 1
ATOM 686 N N . GLY A 1 90 ? 7.335 -11.053 -19.361 1.00 80.75 90 GLY A N 1
ATOM 687 C CA . GLY A 1 90 ? 7.170 -12.035 -18.285 1.00 80.75 90 GLY A CA 1
ATOM 688 C C . GLY A 1 90 ? 6.663 -11.400 -16.990 1.00 80.75 90 GLY A C 1
ATOM 689 O O . GLY A 1 90 ? 5.723 -11.900 -16.381 1.00 80.75 90 GLY A O 1
ATOM 690 N N . PHE A 1 91 ? 7.213 -10.242 -16.625 1.00 78.25 91 PHE A N 1
ATOM 691 C CA . PHE A 1 91 ? 6.769 -9.467 -15.472 1.00 78.25 91 PHE A CA 1
ATOM 692 C C . PHE A 1 91 ? 5.310 -9.042 -15.635 1.00 78.25 91 PHE A C 1
ATOM 694 O O . PHE A 1 91 ? 4.505 -9.284 -14.752 1.00 78.25 91 PHE A O 1
ATOM 701 N N . ARG A 1 92 ? 4.904 -8.518 -16.797 1.00 76.06 92 ARG A N 1
ATOM 702 C CA . ARG A 1 92 ? 3.492 -8.180 -17.044 1.00 76.06 92 ARG A CA 1
ATOM 703 C C . ARG A 1 92 ? 2.549 -9.380 -16.902 1.00 76.06 92 ARG A C 1
ATOM 705 O O . ARG A 1 92 ? 1.405 -9.191 -16.501 1.00 76.06 92 ARG A O 1
ATOM 712 N N . ALA A 1 93 ? 2.986 -10.576 -17.290 1.00 78.62 93 ALA A N 1
ATOM 713 C CA . ALA A 1 93 ? 2.133 -11.760 -17.276 1.00 78.62 93 ALA A CA 1
ATOM 714 C C . ALA A 1 93 ? 1.826 -12.261 -15.857 1.00 78.62 93 ALA A C 1
ATOM 716 O O . ALA A 1 93 ? 0.728 -12.764 -15.628 1.00 78.62 93 ALA A O 1
ATOM 717 N N . SER A 1 94 ? 2.769 -12.103 -14.923 1.00 74.00 94 SER A N 1
ATOM 718 C CA . SER A 1 94 ? 2.693 -12.764 -13.613 1.00 74.00 94 SER A CA 1
ATOM 719 C C . SER A 1 94 ? 2.895 -11.846 -12.409 1.00 74.00 94 SER A C 1
ATOM 721 O O . SER A 1 94 ? 2.675 -12.289 -11.288 1.00 74.00 94 SER A O 1
ATOM 723 N N . PHE A 1 95 ? 3.313 -10.594 -12.599 1.00 78.12 95 PHE A N 1
ATOM 724 C CA . PHE A 1 95 ? 3.610 -9.699 -11.485 1.00 78.12 95 PHE A CA 1
ATOM 725 C C . PHE A 1 95 ? 2.359 -9.357 -10.678 1.00 78.12 95 PHE A C 1
ATOM 727 O O . PHE A 1 95 ? 1.313 -8.989 -11.223 1.00 78.12 95 PHE A O 1
ATOM 734 N N . SER A 1 96 ? 2.517 -9.402 -9.362 1.00 78.38 96 SER A N 1
ATOM 735 C CA . SER A 1 96 ? 1.623 -8.781 -8.402 1.00 78.38 96 SER A CA 1
ATOM 736 C C . SER A 1 96 ? 2.429 -8.034 -7.351 1.00 78.38 96 SER A C 1
ATOM 738 O O . SER A 1 96 ? 3.585 -8.352 -7.076 1.00 78.38 96 SER A O 1
ATOM 740 N N . PHE A 1 97 ? 1.818 -6.988 -6.808 1.00 73.88 97 PHE A N 1
ATOM 741 C CA . PHE A 1 97 ? 2.401 -6.160 -5.766 1.00 73.88 97 PHE A CA 1
ATOM 742 C C . PHE A 1 97 ? 1.736 -6.502 -4.431 1.00 73.88 97 PHE A C 1
ATOM 744 O O . PHE A 1 97 ? 0.507 -6.524 -4.362 1.00 73.88 97 PHE A O 1
ATOM 751 N N . GLY A 1 98 ? 2.539 -6.765 -3.397 1.00 80.00 98 GLY A N 1
ATOM 752 C CA . GLY A 1 98 ? 2.064 -7.215 -2.086 1.00 80.00 98 GLY A CA 1
ATOM 753 C C . GLY A 1 98 ? 1.535 -8.648 -2.138 1.00 80.00 98 GLY A C 1
ATOM 754 O O . GLY A 1 98 ? 2.293 -9.605 -2.004 1.00 80.00 98 GLY A O 1
ATOM 755 N N . ASP A 1 99 ? 0.235 -8.804 -2.386 1.00 85.12 99 ASP A N 1
ATOM 756 C CA . ASP A 1 99 ? -0.413 -10.115 -2.425 1.00 85.12 99 ASP A CA 1
ATOM 757 C C . ASP A 1 99 ? 0.071 -10.961 -3.618 1.00 85.12 99 ASP A C 1
ATOM 759 O O . ASP A 1 99 ? -0.025 -10.553 -4.781 1.00 85.12 99 ASP A O 1
ATOM 763 N N . GLY A 1 100 ? 0.600 -12.154 -3.336 1.00 84.69 100 GLY A N 1
ATOM 764 C CA . GLY A 1 100 ? 1.122 -13.088 -4.340 1.00 84.69 100 GLY A CA 1
ATOM 765 C C . GLY A 1 100 ? 2.463 -12.695 -4.977 1.00 84.69 100 GLY A C 1
ATOM 766 O O . GLY A 1 100 ? 2.774 -13.171 -6.071 1.00 84.69 100 GLY A O 1
ATOM 767 N N . ILE A 1 101 ? 3.231 -11.792 -4.350 1.00 83.81 101 ILE A N 1
ATOM 768 C CA . ILE A 1 101 ? 4.482 -11.249 -4.910 1.00 83.81 101 ILE A CA 1
ATOM 769 C C . ILE A 1 101 ? 5.545 -12.323 -5.207 1.00 83.81 101 ILE A C 1
ATOM 771 O O . ILE A 1 101 ? 6.398 -12.119 -6.074 1.00 83.81 101 ILE A O 1
ATOM 775 N N . TYR A 1 102 ? 5.479 -13.482 -4.548 1.00 82.00 102 TYR A N 1
ATOM 776 C CA . TYR A 1 102 ? 6.388 -14.611 -4.754 1.00 82.00 102 TYR A CA 1
ATOM 777 C C . TYR A 1 102 ? 5.884 -15.601 -5.817 1.00 82.00 102 TYR A C 1
ATOM 779 O O . TYR A 1 102 ? 6.476 -16.664 -6.011 1.00 82.00 102 TYR A O 1
ATOM 787 N N . GLY A 1 103 ? 4.834 -15.239 -6.561 1.00 82.31 103 GLY A N 1
ATOM 788 C CA . GLY A 1 103 ? 4.252 -16.058 -7.623 1.00 82.31 103 GLY A CA 1
ATOM 789 C C . GLY A 1 103 ? 3.162 -17.009 -7.136 1.00 82.31 103 GLY A C 1
ATOM 790 O O . GLY A 1 103 ? 2.820 -17.959 -7.844 1.00 82.31 103 GLY A O 1
ATOM 791 N N . GLU A 1 104 ? 2.615 -16.775 -5.944 1.00 88.56 104 GLU A N 1
ATOM 792 C CA . GLU A 1 104 ? 1.496 -17.546 -5.419 1.00 88.56 104 GLU A CA 1
ATOM 793 C C . GLU A 1 104 ? 0.237 -17.366 -6.276 1.00 88.56 104 GLU A C 1
ATOM 795 O O . GLU A 1 104 ? 0.004 -16.344 -6.933 1.00 88.56 104 GLU A O 1
ATOM 800 N N . LYS A 1 105 ? -0.612 -18.394 -6.268 1.00 89.88 105 LYS A N 1
ATOM 801 C CA . LYS A 1 105 ? -1.846 -18.403 -7.047 1.00 89.88 105 LYS A CA 1
ATOM 802 C C . LYS A 1 105 ? -2.848 -17.400 -6.462 1.00 89.88 105 LYS A C 1
ATOM 804 O O . LYS A 1 105 ? -3.109 -17.404 -5.264 1.00 89.88 105 LYS A O 1
ATOM 809 N N . ARG A 1 106 ? -3.424 -16.558 -7.328 1.00 90.75 106 ARG A N 1
ATOM 810 C CA . ARG A 1 106 ? -4.450 -15.558 -6.982 1.00 90.75 106 ARG A CA 1
ATOM 811 C C . ARG A 1 106 ? -5.739 -15.816 -7.751 1.00 90.75 106 ARG A C 1
ATOM 813 O O . ARG A 1 106 ? -6.044 -15.137 -8.736 1.00 90.75 106 ARG A O 1
ATOM 820 N N . ASP A 1 107 ? -6.454 -16.861 -7.368 1.00 92.88 107 ASP A N 1
ATOM 821 C CA . ASP A 1 107 ? -7.724 -17.269 -7.974 1.00 92.88 107 ASP A CA 1
ATOM 822 C C . ASP A 1 107 ? -8.913 -17.245 -7.007 1.00 92.88 107 ASP A C 1
ATOM 824 O O . ASP A 1 107 ? -10.052 -17.312 -7.476 1.00 92.88 107 ASP A O 1
ATOM 828 N N . ALA A 1 108 ? -8.663 -17.055 -5.710 1.00 94.62 108 ALA A N 1
ATOM 829 C CA . ALA A 1 108 ? -9.695 -16.866 -4.702 1.00 94.62 108 ALA A CA 1
ATOM 830 C C . ALA A 1 108 ? -10.306 -15.457 -4.767 1.00 94.62 108 ALA A C 1
ATOM 832 O O . ALA A 1 108 ? -9.711 -14.514 -5.306 1.00 94.62 108 ALA A O 1
ATOM 833 N N . LYS A 1 109 ? -11.525 -15.319 -4.236 1.00 94.25 109 LYS A N 1
ATOM 834 C CA . LYS A 1 109 ? -12.320 -14.084 -4.250 1.00 94.25 109 LYS A CA 1
ATOM 835 C C . LYS A 1 109 ? -12.990 -13.870 -2.899 1.00 94.25 109 LYS A C 1
ATOM 837 O O . LYS A 1 109 ? -13.363 -14.833 -2.242 1.00 94.25 109 LYS A O 1
ATOM 842 N N . VAL A 1 110 ? -13.221 -12.607 -2.560 1.00 93.81 110 VAL A N 1
ATOM 843 C CA . VAL A 1 110 ? -14.046 -12.208 -1.413 1.00 93.81 110 VAL A CA 1
ATOM 844 C C . VAL A 1 110 ? -15.459 -11.929 -1.922 1.00 93.81 110 VAL A C 1
ATOM 846 O O . VAL A 1 110 ? -15.697 -10.908 -2.563 1.00 93.81 110 VAL A O 1
ATOM 849 N N . GLU A 1 111 ? -16.391 -12.858 -1.707 1.00 92.19 111 GLU A N 1
ATOM 850 C CA . GLU A 1 111 ? -17.748 -12.771 -2.279 1.00 92.19 111 GLU A CA 1
ATOM 851 C C . GLU A 1 111 ? -18.731 -11.978 -1.407 1.00 92.19 111 GLU A C 1
ATOM 853 O O . GLU A 1 111 ? -19.760 -11.509 -1.891 1.00 92.19 111 GLU A O 1
ATOM 858 N N . ASN A 1 112 ? -18.411 -11.779 -0.127 1.00 92.62 112 ASN A N 1
ATOM 859 C CA . ASN A 1 112 ? -19.260 -11.066 0.826 1.00 92.62 112 ASN A CA 1
ATOM 860 C C . ASN A 1 112 ? -18.977 -9.552 0.899 1.00 92.62 112 ASN A C 1
ATOM 862 O O . ASN A 1 112 ? -19.525 -8.884 1.777 1.00 92.62 112 ASN A O 1
ATOM 866 N N . SER A 1 113 ? -18.187 -8.990 -0.022 1.00 91.44 113 SER A N 1
ATOM 867 C CA . SER A 1 113 ? -17.928 -7.548 -0.137 1.00 91.44 113 SER A CA 1
ATOM 868 C C . SER A 1 113 ? -18.259 -7.043 -1.541 1.00 91.44 113 SER A C 1
ATOM 870 O O . SER A 1 113 ? -17.684 -7.498 -2.528 1.00 91.44 113 SER A O 1
ATOM 872 N N . ALA A 1 114 ? -19.148 -6.050 -1.637 1.00 91.38 114 ALA A N 1
ATOM 873 C CA . ALA A 1 114 ? -19.450 -5.401 -2.912 1.00 91.38 114 ALA A CA 1
ATOM 874 C C . ALA A 1 114 ? -18.232 -4.633 -3.454 1.00 91.38 114 ALA A C 1
ATOM 876 O O . ALA A 1 114 ? -17.988 -4.637 -4.661 1.00 91.38 114 ALA A O 1
ATOM 877 N N . ILE A 1 115 ? -17.436 -4.037 -2.560 1.00 92.56 115 ILE A N 1
ATOM 878 C CA . ILE A 1 115 ? -16.256 -3.228 -2.889 1.00 92.56 115 ILE A CA 1
ATOM 879 C C . ILE A 1 115 ? -15.149 -4.088 -3.507 1.00 92.56 115 ILE A C 1
ATOM 881 O O . ILE A 1 115 ? -14.476 -3.661 -4.443 1.00 92.56 115 ILE A O 1
ATOM 885 N N . LEU A 1 116 ? -15.003 -5.331 -3.043 1.00 92.62 116 LEU A N 1
ATOM 886 C CA . LEU A 1 116 ? -13.988 -6.267 -3.536 1.00 92.62 116 LEU A CA 1
ATOM 887 C C . LEU A 1 116 ? -14.443 -7.080 -4.760 1.00 92.62 116 LEU A C 1
ATOM 889 O O . LEU A 1 116 ? -13.726 -7.977 -5.214 1.00 92.62 116 LEU A O 1
ATOM 893 N N . THR A 1 117 ? -15.609 -6.769 -5.336 1.00 92.06 117 THR A N 1
ATOM 894 C CA . THR A 1 117 ? -16.149 -7.501 -6.489 1.00 92.06 117 THR A CA 1
ATOM 895 C C . THR A 1 117 ? -15.170 -7.488 -7.663 1.00 92.06 117 THR A C 1
ATOM 897 O O . THR A 1 117 ? -14.783 -6.442 -8.179 1.00 92.06 117 THR A O 1
ATOM 900 N N . GLY A 1 118 ? -14.797 -8.681 -8.132 1.00 89.62 118 GLY A N 1
ATOM 901 C CA . GLY A 1 118 ? -13.881 -8.857 -9.262 1.00 89.62 118 GLY A CA 1
ATOM 902 C C . GLY A 1 118 ? -12.397 -8.858 -8.884 1.00 89.62 118 GLY A C 1
ATOM 903 O O . GLY A 1 118 ? -11.576 -9.244 -9.721 1.00 89.62 118 GLY A O 1
ATOM 904 N N . MET A 1 119 ? -12.050 -8.517 -7.639 1.00 91.00 119 MET A N 1
ATOM 905 C CA . MET A 1 119 ? -10.700 -8.699 -7.116 1.00 91.00 119 MET A CA 1
ATOM 906 C C . MET A 1 119 ? -10.391 -10.194 -6.974 1.00 91.00 119 MET A C 1
ATOM 908 O O . MET A 1 119 ? -11.249 -10.992 -6.591 1.00 91.00 119 MET A O 1
ATOM 912 N N . ARG A 1 120 ? -9.151 -10.574 -7.292 1.00 91.88 120 ARG A N 1
ATOM 913 C CA . ARG A 1 120 ? -8.619 -11.909 -7.015 1.00 91.88 120 ARG A CA 1
ATOM 914 C C . ARG A 1 120 ? -7.399 -11.808 -6.124 1.00 91.88 120 ARG A C 1
ATOM 916 O O . ARG A 1 120 ? -6.558 -10.934 -6.340 1.00 91.88 120 ARG A O 1
ATOM 923 N N . THR A 1 121 ? -7.304 -12.726 -5.179 1.00 93.06 121 THR A N 1
ATOM 924 C CA . THR A 1 121 ? -6.260 -12.747 -4.157 1.00 93.06 121 THR A CA 1
ATOM 925 C C . THR A 1 121 ? -5.895 -14.189 -3.795 1.00 93.06 121 THR A C 1
ATOM 927 O O . THR A 1 121 ? -6.465 -15.126 -4.366 1.00 93.06 121 THR A O 1
ATOM 930 N N . ARG A 1 122 ? -4.900 -14.380 -2.924 1.00 93.38 122 ARG A N 1
ATOM 931 C CA . ARG A 1 122 ? -4.554 -15.692 -2.358 1.00 93.38 122 ARG A CA 1
ATOM 932 C C . ARG A 1 122 ? -5.719 -16.239 -1.525 1.00 93.38 122 ARG A C 1
ATOM 934 O O . ARG A 1 122 ? -6.481 -15.464 -0.958 1.00 93.38 122 ARG A O 1
ATOM 941 N N . GLU A 1 123 ? -5.839 -17.561 -1.447 1.00 93.50 123 GLU A N 1
ATOM 942 C CA . GLU A 1 123 ? -6.907 -18.244 -0.695 1.00 93.50 123 GLU A CA 1
ATOM 943 C C . GLU A 1 123 ? -6.955 -17.786 0.768 1.00 93.50 123 GLU A C 1
ATOM 945 O O . GLU A 1 123 ? -7.969 -17.254 1.206 1.00 93.50 123 GLU A O 1
ATOM 950 N N . GLU A 1 124 ? -5.815 -17.818 1.460 1.00 92.88 124 GLU A N 1
ATOM 951 C CA . GLU A 1 124 ? -5.696 -17.353 2.848 1.00 92.88 124 GLU A CA 1
ATOM 952 C C . GLU A 1 124 ? -6.141 -15.893 3.021 1.00 92.88 124 GLU A C 1
ATOM 954 O O . GLU A 1 124 ? -6.889 -15.563 3.937 1.00 92.88 124 GLU A O 1
ATOM 959 N N . ASN A 1 125 ? -5.729 -15.001 2.114 1.00 93.31 125 ASN A N 1
ATOM 960 C CA . ASN A 1 125 ? -6.110 -13.593 2.200 1.00 93.31 125 ASN A CA 1
ATOM 961 C C . ASN A 1 125 ? -7.603 -13.381 1.903 1.00 93.31 125 ASN A C 1
ATOM 963 O O . ASN A 1 125 ? -8.239 -12.536 2.534 1.00 93.31 125 ASN A O 1
ATOM 967 N N . ALA A 1 126 ? -8.179 -14.152 0.973 1.00 94.94 126 ALA A N 1
ATOM 968 C CA . ALA A 1 126 ? -9.615 -14.132 0.712 1.00 94.94 126 ALA A CA 1
ATOM 969 C C . ALA A 1 126 ? -10.402 -14.585 1.945 1.00 94.94 126 ALA A C 1
ATOM 971 O O . ALA A 1 126 ? -11.383 -13.934 2.301 1.00 94.94 126 ALA A O 1
ATOM 972 N N . ASP A 1 127 ? -9.953 -15.641 2.621 1.00 95.56 127 ASP A N 1
ATOM 973 C CA . ASP A 1 127 ? -10.583 -16.152 3.837 1.00 95.56 127 ASP A CA 1
ATOM 974 C C . ASP A 1 127 ? -10.489 -15.137 4.983 1.00 95.56 127 ASP A C 1
ATOM 976 O O . ASP A 1 127 ? -11.495 -14.821 5.625 1.00 95.56 127 ASP A O 1
ATOM 980 N N . HIS A 1 128 ? -9.308 -14.549 5.200 1.00 95.69 128 HIS A N 1
ATOM 981 C CA . HIS A 1 128 ? -9.098 -13.543 6.242 1.00 95.69 128 HIS A CA 1
ATOM 982 C C . HIS A 1 128 ? -9.950 -12.286 6.015 1.00 95.69 128 HIS A C 1
ATOM 984 O O . HIS A 1 128 ? -10.615 -11.820 6.945 1.00 95.69 128 HIS A O 1
ATOM 990 N N . LEU A 1 129 ? -9.972 -11.752 4.789 1.00 95.75 129 LEU A N 1
ATOM 991 C CA . LEU A 1 129 ? -10.798 -10.593 4.436 1.00 95.75 129 LEU A CA 1
ATOM 992 C C . LEU A 1 129 ? -12.293 -10.912 4.488 1.00 95.75 129 LEU A C 1
ATOM 994 O O . LEU A 1 129 ? -13.077 -10.069 4.926 1.00 95.75 129 LEU A O 1
ATOM 998 N N . SER A 1 130 ? -12.701 -12.114 4.072 1.00 96.38 130 SER A N 1
ATOM 999 C CA . SER A 1 130 ? -14.102 -12.542 4.153 1.00 96.38 130 SER A CA 1
ATOM 1000 C C . SER A 1 130 ? -14.560 -12.615 5.607 1.00 96.38 130 SER A C 1
ATOM 1002 O O . SER A 1 130 ? -15.633 -12.102 5.924 1.00 96.38 130 SER A O 1
ATOM 1004 N N . GLY A 1 131 ? -13.734 -13.175 6.497 1.00 96.94 131 GLY A N 1
ATOM 1005 C CA . GLY A 1 131 ? -13.999 -13.209 7.935 1.00 96.94 131 GLY A CA 1
ATOM 1006 C C . GLY A 1 131 ? -14.115 -11.810 8.543 1.00 96.94 131 GLY A C 1
ATOM 1007 O O . GLY A 1 131 ? -15.102 -11.522 9.215 1.00 96.94 131 GLY A O 1
ATOM 1008 N N . LEU A 1 132 ? -13.165 -10.918 8.238 1.00 97.50 132 LEU A N 1
ATOM 1009 C CA . LEU A 1 132 ? -13.197 -9.531 8.716 1.00 97.50 132 LEU A CA 1
ATOM 1010 C C . LEU A 1 132 ? -14.437 -8.777 8.208 1.00 97.50 132 LEU A C 1
ATOM 1012 O O . LEU A 1 132 ? -15.112 -8.100 8.978 1.00 97.50 132 LEU A O 1
ATOM 1016 N N . THR A 1 133 ? -14.774 -8.931 6.925 1.00 96.75 133 THR A N 1
ATOM 1017 C CA . THR A 1 133 ? -15.956 -8.295 6.318 1.00 96.75 133 THR A CA 1
ATOM 1018 C C . THR A 1 133 ? -17.252 -8.811 6.946 1.00 96.75 133 THR A C 1
ATOM 1020 O O . THR A 1 133 ? -18.186 -8.042 7.159 1.00 96.75 133 THR A O 1
ATOM 1023 N N . ALA A 1 134 ? -17.332 -10.114 7.239 1.00 97.12 134 ALA A N 1
ATOM 1024 C CA . ALA A 1 134 ? -18.497 -10.701 7.892 1.00 97.12 134 ALA A CA 1
ATOM 1025 C C . ALA A 1 134 ? -18.671 -10.146 9.311 1.00 97.12 134 ALA A C 1
ATOM 1027 O O . ALA A 1 134 ? -19.765 -9.700 9.650 1.00 97.12 134 ALA A O 1
ATOM 1028 N N . PHE A 1 135 ? -17.584 -10.097 10.088 1.00 97.62 135 PHE A N 1
ATOM 1029 C CA . PHE A 1 135 ? -17.578 -9.520 11.430 1.00 97.62 135 PHE A CA 1
ATOM 1030 C C . PHE A 1 135 ? -17.997 -8.043 11.423 1.00 97.62 135 PHE A C 1
ATOM 1032 O O . PHE A 1 135 ? -18.892 -7.652 12.169 1.00 97.62 135 PHE A O 1
ATOM 1039 N N . ALA A 1 136 ? -17.416 -7.231 10.533 1.00 96.69 136 ALA A N 1
ATOM 1040 C CA . ALA A 1 136 ? -17.739 -5.809 10.436 1.00 96.69 136 ALA A CA 1
ATOM 1041 C C . ALA A 1 136 ? -19.221 -5.561 10.110 1.00 96.69 136 ALA A C 1
ATOM 1043 O O . ALA A 1 136 ? -19.833 -4.644 10.655 1.00 96.69 136 ALA A O 1
ATOM 1044 N N . LYS A 1 137 ? -19.822 -6.411 9.267 1.00 95.75 137 LYS A N 1
ATOM 1045 C CA . LYS A 1 137 ? -21.258 -6.358 8.959 1.00 95.75 137 LYS A CA 1
ATOM 1046 C C . LYS A 1 137 ? -22.131 -6.788 10.129 1.00 95.75 137 LYS A C 1
ATOM 1048 O O . LYS A 1 137 ? -23.144 -6.148 10.387 1.00 95.75 137 LYS A O 1
ATOM 1053 N N . GLU A 1 138 ? -21.755 -7.855 10.830 1.00 96.56 138 GLU A N 1
ATOM 1054 C CA . GLU A 1 138 ? -22.487 -8.339 12.006 1.00 96.56 138 GLU A CA 1
ATOM 1055 C C . GLU A 1 138 ? -22.533 -7.279 13.114 1.00 96.56 138 GLU A C 1
ATOM 1057 O O . GLU A 1 138 ? -23.589 -7.039 13.694 1.00 96.56 138 GLU A O 1
ATOM 1062 N N . GLN A 1 139 ? -21.415 -6.584 13.336 1.00 95.69 139 GLN A N 1
ATOM 1063 C CA . GLN A 1 139 ? -21.304 -5.495 14.310 1.00 95.69 139 GLN A CA 1
ATOM 1064 C C . GLN A 1 139 ? -21.777 -4.130 13.776 1.00 95.69 139 GLN A C 1
ATOM 1066 O O . GLN A 1 139 ? -21.746 -3.148 14.509 1.00 95.69 139 GLN A O 1
ATOM 1071 N N . SER A 1 140 ? -22.245 -4.052 12.521 1.00 95.50 140 SER A N 1
ATOM 1072 C CA . SER A 1 140 ? -22.704 -2.808 11.875 1.00 95.50 140 SER A CA 1
ATOM 1073 C C . SER A 1 140 ? -21.681 -1.660 11.950 1.00 95.50 140 SER A C 1
ATOM 1075 O O . SER A 1 140 ? -22.034 -0.529 12.273 1.00 95.50 140 SER A O 1
ATOM 1077 N N . LEU A 1 141 ? -20.410 -1.953 11.655 1.00 95.25 141 LEU A N 1
ATOM 1078 C CA . LEU A 1 141 ? -19.300 -0.996 11.787 1.00 95.25 141 LEU A CA 1
ATOM 1079 C C . LEU A 1 141 ? -19.220 0.043 10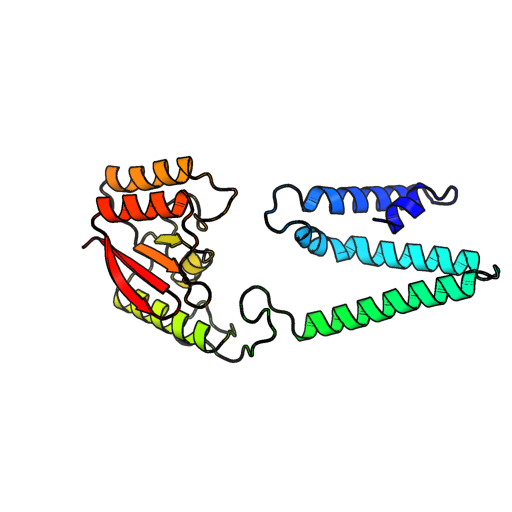.655 1.00 95.25 141 LEU A C 1
ATOM 1081 O O . LEU A 1 141 ? -18.432 0.983 10.744 1.00 95.25 141 LEU A O 1
ATOM 1085 N N . GLU A 1 142 ? -20.004 -0.109 9.588 1.00 94.44 142 GLU A N 1
ATOM 1086 C CA . GLU A 1 142 ? -20.034 0.841 8.469 1.00 94.44 142 GLU A CA 1
ATOM 1087 C C . GLU A 1 142 ? -20.308 2.275 8.973 1.00 94.44 142 GLU A C 1
ATOM 1089 O O . GLU A 1 142 ? -21.218 2.521 9.767 1.00 94.44 142 GLU A O 1
ATOM 1094 N N . GLY A 1 143 ? -19.490 3.234 8.535 1.00 93.88 143 GLY A N 1
ATOM 1095 C CA . GLY A 1 143 ? -19.554 4.638 8.947 1.00 93.88 143 GLY A CA 1
ATOM 1096 C C . GLY A 1 143 ? -18.936 4.963 10.311 1.00 93.88 143 GLY A C 1
ATOM 1097 O O . GLY A 1 143 ? -18.838 6.143 10.648 1.00 93.88 143 GLY A O 1
ATOM 1098 N N . THR A 1 144 ? -18.488 3.969 11.084 1.00 95.00 144 THR A N 1
ATOM 1099 C CA . THR A 1 144 ? -17.773 4.204 12.349 1.00 95.00 144 THR A CA 1
ATOM 1100 C C . THR A 1 144 ? -16.298 4.529 12.108 1.00 95.00 144 THR A C 1
ATOM 1102 O O . THR A 1 144 ? -15.702 4.100 11.117 1.00 95.00 144 THR A O 1
ATOM 1105 N N . SER A 1 145 ? -15.701 5.314 13.005 1.00 95.25 145 SER A N 1
ATOM 1106 C CA . SER A 1 145 ? -14.297 5.717 12.903 1.00 95.25 145 SER A CA 1
ATOM 1107 C C . SER A 1 145 ? -13.357 4.522 13.093 1.00 95.25 145 SER A C 1
ATOM 1109 O O . SER A 1 145 ? -13.591 3.664 13.942 1.00 95.25 145 SER A O 1
ATOM 1111 N N . LEU A 1 146 ? -12.269 4.484 12.324 1.00 96.81 146 LEU A N 1
ATOM 1112 C CA . LEU A 1 146 ? -11.299 3.388 12.307 1.00 96.81 146 LEU A CA 1
ATOM 1113 C C . LEU A 1 146 ? -9.873 3.906 12.518 1.00 96.81 146 LEU A C 1
ATOM 1115 O O . LEU A 1 146 ? -9.476 4.920 11.943 1.00 96.81 146 LEU A O 1
ATOM 1119 N N . VAL A 1 147 ? -9.074 3.161 13.277 1.00 96.69 147 VAL A N 1
ATOM 1120 C CA . VAL A 1 147 ? -7.608 3.227 13.266 1.00 96.69 147 VAL A CA 1
ATOM 1121 C C . VAL A 1 147 ? -7.087 1.892 12.741 1.00 96.69 147 VAL A C 1
ATOM 1123 O O . VAL A 1 147 ? -7.421 0.833 13.268 1.00 96.69 147 VAL A O 1
ATOM 1126 N N . THR A 1 148 ? -6.275 1.925 11.689 1.00 96.00 148 THR A N 1
ATOM 1127 C CA . THR A 1 148 ? -5.601 0.728 11.168 1.00 96.00 148 THR A CA 1
ATOM 1128 C C . THR A 1 148 ? -4.148 0.692 11.622 1.00 96.00 148 THR A C 1
ATOM 1130 O O . THR A 1 148 ? -3.546 1.733 11.858 1.00 96.00 148 THR A O 1
ATOM 1133 N N . PHE A 1 149 ? -3.552 -0.491 11.739 1.00 96.00 149 PHE A N 1
ATOM 1134 C CA . PHE A 1 149 ? -2.110 -0.612 11.954 1.00 96.00 149 PHE A CA 1
ATOM 1135 C C . PHE A 1 149 ? -1.554 -1.851 11.254 1.00 96.00 149 PHE A C 1
ATOM 1137 O O . PHE A 1 149 ? -2.202 -2.897 11.241 1.00 96.00 149 PHE A O 1
ATOM 1144 N N . GLY A 1 150 ? -0.357 -1.735 10.678 1.00 92.44 150 GLY A N 1
ATOM 1145 C CA . GLY A 1 150 ? 0.325 -2.836 9.999 1.00 92.44 150 GLY A CA 1
ATOM 1146 C C . GLY A 1 150 ? 0.098 -2.832 8.492 1.00 92.44 150 GLY A C 1
ATOM 1147 O O . GLY A 1 150 ? -0.347 -3.815 7.938 1.00 92.44 150 GLY A O 1
ATOM 1148 N N . SER A 1 151 ? 0.370 -1.736 7.787 1.00 88.75 151 SER A N 1
ATOM 1149 C CA . SER A 1 151 ? 0.392 -1.726 6.312 1.00 88.75 151 SER A CA 1
ATOM 1150 C C . SER A 1 151 ? -0.915 -2.140 5.620 1.00 88.75 151 SER A C 1
ATOM 1152 O O . SER A 1 151 ? -0.914 -2.618 4.483 1.00 88.75 151 SER A O 1
ATOM 1154 N N . ALA A 1 152 ? -2.056 -1.865 6.261 1.00 92.00 152 ALA A N 1
ATOM 1155 C CA . ALA A 1 152 ? -3.391 -2.134 5.725 1.00 92.00 152 ALA A CA 1
ATOM 1156 C C . ALA A 1 152 ? -4.253 -0.866 5.508 1.00 92.00 152 ALA A C 1
ATOM 1158 O O . ALA A 1 152 ? -5.429 -0.846 5.884 1.00 92.00 152 ALA A O 1
ATOM 1159 N N . PRO A 1 153 ? -3.742 0.191 4.841 1.00 92.06 153 PRO A N 1
ATOM 1160 C CA . PRO A 1 153 ? -4.460 1.463 4.718 1.00 92.06 153 PRO A CA 1
ATOM 1161 C C . PRO A 1 153 ? -5.727 1.399 3.859 1.00 92.06 153 PRO A C 1
ATOM 1163 O O . PRO A 1 153 ? -6.582 2.279 3.924 1.00 92.06 153 PRO A O 1
ATOM 1166 N N . GLY A 1 154 ? -5.863 0.356 3.035 1.00 92.75 154 GLY A N 1
ATOM 1167 C CA . GLY A 1 154 ? -7.042 0.138 2.199 1.00 92.75 154 GLY A CA 1
ATOM 1168 C C . GLY A 1 154 ? -8.290 -0.287 2.978 1.00 92.75 154 GLY A C 1
ATOM 1169 O O . GLY A 1 154 ? -9.386 -0.193 2.427 1.00 92.75 154 GLY A O 1
ATOM 1170 N N . LEU A 1 155 ? -8.159 -0.728 4.237 1.00 95.69 155 LEU A N 1
ATOM 1171 C CA . LEU A 1 155 ? -9.296 -1.233 5.018 1.00 95.69 155 LEU A CA 1
ATOM 1172 C C . LEU A 1 155 ? -10.375 -0.177 5.255 1.00 95.69 155 LEU A C 1
ATOM 1174 O O . LEU A 1 155 ? -11.551 -0.516 5.194 1.00 95.69 155 LEU A O 1
ATOM 1178 N N . HIS A 1 156 ? -9.993 1.094 5.412 1.00 96.19 156 HIS A N 1
ATOM 1179 C CA . HIS A 1 156 ? -10.939 2.212 5.505 1.00 96.19 156 HIS A CA 1
ATOM 1180 C C . HIS A 1 156 ? -11.930 2.227 4.340 1.00 96.19 156 HIS A C 1
ATOM 1182 O O . HIS A 1 156 ? -13.128 2.412 4.526 1.00 96.19 156 HIS A O 1
ATOM 1188 N N . PHE A 1 157 ? -11.428 1.986 3.128 1.00 95.19 157 PHE A N 1
ATOM 1189 C CA . PHE A 1 157 ? -12.260 1.935 1.935 1.00 95.19 157 PHE A CA 1
ATOM 1190 C C . PHE A 1 157 ? -13.036 0.619 1.834 1.00 95.19 157 PHE A C 1
ATOM 1192 O O . PHE A 1 157 ? -14.196 0.629 1.453 1.00 95.19 157 PHE A O 1
ATOM 1199 N N . ILE A 1 158 ? -12.414 -0.515 2.171 1.00 95.50 158 ILE A N 1
ATOM 1200 C CA . ILE A 1 158 ? -13.033 -1.847 2.042 1.00 95.50 158 ILE A CA 1
ATOM 1201 C C . ILE A 1 158 ? -14.207 -2.038 3.010 1.00 95.50 158 ILE A C 1
ATOM 1203 O O . ILE A 1 158 ? -15.171 -2.719 2.659 1.00 95.50 158 ILE A O 1
ATOM 1207 N N . LEU A 1 159 ? -14.106 -1.468 4.211 1.00 96.44 159 LEU A N 1
ATOM 1208 C CA . LEU A 1 159 ? -15.099 -1.595 5.280 1.00 96.44 159 LEU A CA 1
ATOM 1209 C C . LEU A 1 159 ? -16.050 -0.393 5.367 1.00 96.44 159 LEU A C 1
ATOM 1211 O O . LEU A 1 159 ? -16.939 -0.401 6.207 1.00 96.44 159 LEU A O 1
ATOM 1215 N N . ASP A 1 160 ? -15.865 0.619 4.512 1.00 95.69 160 ASP A N 1
ATOM 1216 C CA . ASP A 1 160 ? -16.602 1.890 4.551 1.00 95.69 160 ASP A CA 1
ATOM 1217 C C . ASP A 1 160 ? -16.530 2.574 5.932 1.00 95.69 160 ASP A C 1
ATOM 1219 O O . ASP A 1 160 ? -17.533 2.970 6.522 1.00 95.69 160 ASP A O 1
ATOM 1223 N N . MET A 1 161 ? -15.312 2.674 6.474 1.00 96.44 161 MET A N 1
ATOM 1224 C CA . MET A 1 161 ? -15.027 3.224 7.803 1.00 96.44 161 MET A CA 1
ATOM 1225 C C . MET A 1 161 ? -14.059 4.415 7.697 1.00 96.44 161 MET A C 1
ATOM 1227 O O . MET A 1 161 ? -12.890 4.221 7.325 1.00 96.44 161 MET A O 1
ATOM 1231 N N . PRO A 1 162 ? -14.490 5.657 8.000 1.00 95.56 162 PRO A N 1
ATOM 1232 C CA . PRO A 1 162 ? -13.613 6.825 7.940 1.00 95.56 162 PRO A CA 1
ATOM 1233 C C . PRO A 1 162 ? -12.436 6.720 8.928 1.00 95.56 162 PRO A C 1
ATOM 1235 O O . PRO A 1 162 ? -12.557 6.088 9.978 1.00 95.56 162 PRO A O 1
ATOM 1238 N N . PRO A 1 163 ? -11.274 7.321 8.620 1.00 95.88 163 PRO A N 1
ATOM 1239 C CA . PRO A 1 163 ? -10.150 7.339 9.547 1.00 95.88 163 PRO A CA 1
ATOM 1240 C C . PRO A 1 163 ? -10.460 8.208 10.773 1.00 95.88 163 PRO A C 1
ATOM 1242 O O . PRO A 1 163 ? -10.997 9.306 10.642 1.00 95.88 163 PRO A O 1
ATOM 1245 N N . ALA A 1 164 ? -10.106 7.712 11.958 1.00 94.75 164 ALA A N 1
ATOM 1246 C CA . ALA A 1 164 ? -10.267 8.432 13.224 1.00 94.75 164 ALA A CA 1
ATOM 1247 C C . ALA A 1 164 ? -9.183 9.497 13.449 1.00 94.75 164 ALA A C 1
ATOM 1249 O O . ALA A 1 164 ? -9.386 10.459 14.181 1.00 94.75 164 ALA A O 1
ATOM 1250 N N . ILE A 1 165 ? -8.026 9.306 12.817 1.00 94.00 165 ILE A N 1
ATOM 1251 C CA . ILE A 1 165 ? -6.875 10.209 12.867 1.00 94.00 165 ILE A CA 1
ATOM 1252 C C . ILE A 1 165 ? -6.599 10.766 11.464 1.00 94.00 165 ILE A C 1
ATOM 1254 O O . ILE A 1 165 ? -7.228 10.357 10.486 1.00 94.00 165 ILE A O 1
ATOM 1258 N N . SER A 1 166 ? -5.655 11.695 11.320 1.00 92.25 166 SER A N 1
ATOM 1259 C CA . SER A 1 166 ? -5.412 12.385 10.041 1.00 92.25 166 SER A CA 1
ATOM 1260 C C . SER A 1 166 ? -4.890 11.479 8.913 1.00 92.25 166 SER A C 1
ATOM 1262 O O . SER A 1 166 ? -4.870 11.885 7.748 1.00 92.25 166 SER A O 1
ATOM 1264 N N . HIS A 1 167 ? -4.491 10.245 9.237 1.00 91.12 167 HIS A N 1
ATOM 1265 C CA . HIS A 1 167 ? -3.892 9.287 8.318 1.00 91.12 167 HIS A CA 1
ATOM 1266 C C . HIS A 1 167 ? -4.579 7.914 8.342 1.00 91.12 167 HIS A C 1
ATOM 1268 O O . HIS A 1 167 ? -4.759 7.305 9.389 1.00 91.12 167 HIS A O 1
ATOM 1274 N N . CYS A 1 168 ? -4.827 7.360 7.150 1.00 93.12 168 CYS A N 1
ATOM 1275 C CA . CYS A 1 168 ? -5.256 5.968 6.962 1.00 93.12 168 CYS A CA 1
ATOM 1276 C C . CYS A 1 168 ? -4.109 4.949 7.078 1.00 93.12 168 CYS A C 1
ATOM 1278 O O . CYS A 1 168 ? -4.341 3.762 6.903 1.00 93.12 168 CYS A O 1
ATOM 1280 N N . TRP A 1 169 ? -2.862 5.400 7.264 1.00 92.25 169 TRP A N 1
ATOM 1281 C CA . TRP A 1 169 ? -1.679 4.535 7.349 1.00 92.25 169 TRP A CA 1
ATOM 1282 C C . TRP A 1 169 ? -0.774 4.966 8.514 1.00 92.25 169 TRP A C 1
ATOM 1284 O O . TRP A 1 169 ? 0.251 5.615 8.290 1.00 92.25 169 TRP A O 1
ATOM 1294 N N . PRO A 1 170 ? -1.143 4.654 9.764 1.00 92.12 170 PRO A N 1
ATOM 1295 C CA . PRO A 1 170 ? -0.444 5.179 10.936 1.00 92.12 170 PRO A CA 1
ATOM 1296 C C . PRO A 1 170 ? 0.996 4.665 11.063 1.00 92.12 170 PRO A C 1
ATOM 1298 O O . PRO A 1 170 ? 1.888 5.409 11.459 1.00 92.12 170 PRO A O 1
ATOM 1301 N N . ASP A 1 171 ? 1.290 3.438 10.632 1.00 90.62 171 ASP A N 1
ATOM 1302 C CA . ASP A 1 171 ? 2.654 2.892 10.632 1.00 90.62 171 ASP A CA 1
ATOM 1303 C C . ASP A 1 171 ? 3.587 3.501 9.562 1.00 90.62 171 ASP A C 1
ATOM 1305 O O . ASP A 1 171 ? 4.790 3.275 9.608 1.00 90.62 171 ASP A O 1
ATOM 1309 N N . LEU A 1 172 ? 3.101 4.371 8.666 1.00 90.12 172 LEU A N 1
ATOM 1310 C CA . LEU A 1 172 ? 3.902 4.975 7.592 1.00 90.12 172 LEU A CA 1
ATOM 1311 C C . LEU A 1 172 ? 5.022 5.902 8.104 1.00 90.12 172 LEU A C 1
ATOM 1313 O O . LEU A 1 172 ? 4.743 6.875 8.799 1.00 90.12 172 LEU A O 1
ATOM 1317 N N . ASP A 1 173 ? 6.271 5.698 7.679 1.00 86.88 173 ASP A N 1
ATOM 1318 C CA . ASP A 1 173 ? 7.450 6.467 8.138 1.00 86.88 173 ASP A CA 1
ATOM 1319 C C . ASP A 1 173 ? 7.317 7.996 8.063 1.00 86.88 173 ASP A C 1
ATOM 1321 O O . ASP A 1 173 ? 7.873 8.721 8.886 1.00 86.88 173 ASP A O 1
ATOM 1325 N N . THR A 1 174 ? 6.589 8.515 7.072 1.00 85.69 174 THR A N 1
ATOM 1326 C CA . THR A 1 174 ? 6.408 9.964 6.894 1.00 85.69 174 THR A CA 1
ATOM 1327 C C . THR A 1 174 ? 5.415 10.581 7.877 1.00 85.69 174 THR A C 1
ATOM 1329 O O . THR A 1 174 ? 5.343 11.804 7.957 1.00 85.69 174 THR A O 1
ATOM 1332 N N . TYR A 1 175 ? 4.642 9.763 8.592 1.00 90.81 175 TYR A N 1
ATOM 1333 C CA . TYR A 1 175 ? 3.733 10.198 9.648 1.00 90.81 175 TYR A CA 1
ATOM 1334 C C . TYR A 1 175 ? 4.459 10.122 11.004 1.00 90.81 175 TYR A C 1
ATOM 1336 O O . TYR A 1 175 ? 4.846 9.026 11.407 1.00 90.81 175 TYR A O 1
ATOM 1344 N N . PRO A 1 176 ? 4.717 11.240 11.705 1.00 92.31 176 PRO A N 1
ATOM 1345 C CA . PRO A 1 176 ? 5.507 11.225 12.939 1.00 92.31 176 PRO A CA 1
ATOM 1346 C C . PRO A 1 176 ? 4.788 10.556 14.120 1.00 92.31 176 PRO A C 1
ATOM 1348 O O . PRO A 1 176 ? 3.595 10.768 14.321 1.00 92.31 176 PRO A O 1
ATOM 1351 N N . ALA A 1 177 ? 5.531 9.832 14.967 1.00 93.31 177 ALA A N 1
ATOM 1352 C CA . ALA A 1 177 ? 4.979 9.195 16.171 1.00 93.31 177 ALA A CA 1
ATOM 1353 C C . ALA A 1 177 ? 4.366 10.208 17.157 1.00 93.31 177 ALA A C 1
ATOM 1355 O O . ALA A 1 177 ? 3.268 9.989 17.653 1.00 93.31 177 ALA A O 1
ATOM 1356 N N . ALA A 1 178 ? 5.017 11.359 17.357 1.00 94.19 178 ALA A N 1
ATOM 1357 C CA . ALA A 1 178 ? 4.500 12.422 18.223 1.00 94.19 178 ALA A CA 1
ATOM 1358 C C . ALA A 1 178 ? 3.147 12.985 17.746 1.00 94.19 178 ALA A C 1
ATOM 1360 O O . ALA A 1 178 ? 2.291 13.306 18.563 1.00 94.19 178 ALA A O 1
ATOM 1361 N N . GLN A 1 179 ? 2.940 13.081 16.426 1.00 94.94 179 GLN A N 1
ATOM 1362 C CA . GLN A 1 179 ? 1.658 13.520 15.871 1.00 94.94 179 GLN A CA 1
ATOM 1363 C C . GLN A 1 179 ? 0.571 12.458 16.096 1.00 94.94 179 GLN A C 1
ATOM 1365 O O . GLN A 1 179 ? -0.552 12.798 16.451 1.00 94.94 179 GLN A O 1
ATOM 1370 N N . MET A 1 180 ? 0.914 11.176 15.930 1.00 95.44 180 MET A N 1
ATOM 1371 C CA . MET A 1 180 ? 0.010 10.062 16.231 1.00 95.44 180 MET A CA 1
ATOM 1372 C C . MET A 1 180 ? -0.436 10.064 17.693 1.00 95.44 180 MET A C 1
ATOM 1374 O O . MET A 1 180 ? -1.621 9.915 17.967 1.00 95.44 180 MET A O 1
ATOM 1378 N N . GLU A 1 181 ? 0.497 10.261 18.623 1.00 94.94 181 GLU A N 1
ATOM 1379 C CA . GLU A 1 181 ? 0.206 10.331 20.056 1.00 94.94 181 GLU A CA 1
ATOM 1380 C C . GLU A 1 181 ? -0.746 11.488 20.394 1.00 94.94 181 GLU A C 1
ATOM 1382 O O . GLU A 1 181 ? -1.727 11.289 21.109 1.00 94.94 181 GLU A O 1
ATOM 1387 N N . GLU A 1 182 ? -0.504 12.683 19.846 1.00 94.75 182 GLU A N 1
ATOM 1388 C CA . GLU A 1 182 ? -1.376 13.848 20.042 1.00 94.75 182 GLU A CA 1
ATOM 1389 C C . GLU A 1 182 ? -2.802 13.589 19.531 1.00 94.75 182 GLU A C 1
ATOM 1391 O O . GLU A 1 182 ? -3.774 13.849 20.244 1.00 94.75 182 GLU A O 1
ATOM 1396 N N . GLU A 1 183 ? -2.935 13.043 18.319 1.00 94.69 183 GLU A N 1
ATOM 1397 C CA . GLU A 1 183 ? -4.236 12.761 17.706 1.00 94.69 183 GLU A CA 1
ATOM 1398 C C . GLU A 1 183 ? -5.001 11.670 18.474 1.00 94.69 183 GLU A C 1
ATOM 1400 O O . GLU A 1 183 ? -6.187 11.848 18.757 1.00 94.69 183 GLU A O 1
ATOM 1405 N N . LEU A 1 184 ? -4.331 10.586 18.884 1.00 94.25 184 LEU A N 1
ATOM 1406 C CA . LEU A 1 184 ? -4.936 9.512 19.681 1.00 94.25 184 LEU A CA 1
ATOM 1407 C C . LEU A 1 184 ? -5.393 10.003 21.063 1.00 94.25 184 LEU A C 1
ATOM 1409 O O . LEU A 1 184 ? -6.527 9.743 21.471 1.00 94.25 184 LEU A O 1
ATOM 1413 N N . ASN A 1 185 ? -4.559 10.769 21.769 1.00 92.75 185 ASN A N 1
ATOM 1414 C CA . ASN A 1 185 ? -4.925 11.339 23.070 1.00 92.75 185 ASN A CA 1
ATOM 1415 C C . ASN A 1 185 ? -6.093 12.331 22.956 1.00 92.75 185 ASN A C 1
ATOM 1417 O O . ASN A 1 185 ? -6.939 12.420 23.852 1.00 92.75 185 ASN A O 1
ATOM 1421 N N . GLY A 1 186 ? -6.185 13.041 21.827 1.00 90.94 186 GLY A N 1
ATOM 1422 C CA . GLY A 1 186 ? -7.344 13.862 21.494 1.00 90.94 186 GLY A CA 1
ATOM 1423 C C . GLY A 1 186 ? -8.643 13.054 21.524 1.00 90.94 186 GLY A C 1
ATOM 1424 O O . GLY A 1 186 ? -9.603 13.483 22.164 1.00 90.94 186 GLY A O 1
ATOM 1425 N N . LEU A 1 187 ? -8.662 11.857 20.928 1.00 91.19 187 LEU A N 1
ATOM 1426 C CA . LEU A 1 187 ? -9.861 11.008 20.854 1.00 91.19 187 LEU A CA 1
ATOM 1427 C C . LEU A 1 187 ? -10.427 10.638 22.235 1.00 91.19 187 LEU A C 1
ATOM 1429 O O . LEU A 1 187 ? -11.640 10.686 22.420 1.00 91.19 187 LEU A O 1
ATOM 1433 N N . LEU A 1 188 ? -9.569 10.355 23.221 1.00 85.81 188 LEU A N 1
ATOM 1434 C CA . LEU A 1 188 ? -10.000 10.077 24.603 1.00 85.81 188 LEU A CA 1
ATOM 1435 C C . LEU A 1 188 ? -10.583 11.318 25.299 1.00 85.81 188 LEU A C 1
ATOM 1437 O O . LEU A 1 188 ? -11.422 11.211 26.191 1.00 85.81 188 LEU A O 1
ATOM 1441 N N . THR A 1 189 ? -10.146 12.510 24.893 1.00 81.50 189 THR A N 1
ATOM 1442 C CA . THR A 1 189 ? -10.488 13.774 25.557 1.00 81.50 189 THR A CA 1
ATOM 1443 C C . THR A 1 189 ? -11.831 14.338 25.088 1.00 81.50 189 THR A C 1
ATOM 1445 O O . THR A 1 189 ? -12.544 14.968 25.872 1.00 81.50 189 THR A O 1
ATOM 1448 N N . PHE A 1 190 ? -12.196 14.134 23.817 1.00 73.06 190 PHE A N 1
ATOM 1449 C CA . PHE A 1 190 ? -13.398 14.739 23.229 1.00 73.06 190 PHE A CA 1
ATOM 1450 C C . PHE A 1 190 ? -14.711 14.032 23.607 1.00 73.06 190 PHE A C 1
ATOM 1452 O O . PHE A 1 190 ? -15.779 14.600 23.382 1.00 73.06 190 PHE A O 1
ATOM 1459 N N . GLY A 1 191 ? -14.653 12.847 24.228 1.00 61.88 191 GLY A N 1
ATOM 1460 C CA . GLY A 1 191 ? -15.841 12.112 24.684 1.00 61.88 191 GLY A CA 1
ATOM 1461 C C . GLY A 1 191 ? -16.749 11.625 23.547 1.00 61.88 191 GLY A C 1
ATOM 1462 O O . GLY A 1 191 ? -17.940 11.402 23.767 1.00 61.88 191 GLY A O 1
ATOM 1463 N N . GLU A 1 192 ? -16.208 11.510 22.332 1.00 73.94 192 GLU A N 1
ATOM 1464 C CA . GLU A 1 192 ? -16.876 10.871 21.198 1.00 73.94 192 GLU A CA 1
ATOM 1465 C C . GLU A 1 192 ? -16.752 9.344 21.292 1.00 73.94 192 GLU A C 1
ATOM 1467 O O . GLU A 1 192 ? -15.962 8.820 22.077 1.00 73.94 192 GLU A O 1
ATOM 1472 N N . ALA A 1 193 ? -17.546 8.622 20.496 1.00 83.19 193 ALA A N 1
ATOM 1473 C CA . ALA A 1 193 ? -17.417 7.173 20.399 1.00 83.19 193 ALA A CA 1
ATOM 1474 C C . ALA A 1 193 ? -15.998 6.813 19.940 1.00 83.19 193 ALA A C 1
ATOM 1476 O O . ALA A 1 193 ? -15.533 7.294 18.901 1.00 83.19 193 ALA A O 1
ATOM 1477 N N . LEU A 1 194 ? -15.323 5.975 20.723 1.00 92.62 194 LEU A N 1
ATOM 1478 C CA . LEU A 1 194 ? -13.969 5.546 20.426 1.00 92.62 194 LEU A CA 1
ATOM 1479 C C . LEU A 1 194 ? -13.926 4.735 19.120 1.00 92.62 194 LEU A C 1
ATOM 1481 O O . LEU A 1 194 ? -14.854 3.971 18.830 1.00 92.62 194 LEU A O 1
ATOM 1485 N N . PRO A 1 195 ? -12.888 4.924 18.285 1.00 95.25 195 PRO A N 1
ATOM 1486 C CA . PRO A 1 195 ? -12.816 4.246 17.003 1.00 95.25 195 PRO A CA 1
ATOM 1487 C C . PRO A 1 195 ? -12.550 2.753 17.174 1.00 95.25 195 PRO A C 1
ATOM 1489 O O . PRO A 1 195 ? -11.920 2.315 18.129 1.00 95.25 195 PRO A O 1
ATOM 1492 N N . VAL A 1 196 ? -12.941 1.960 16.185 1.00 97.19 196 VAL A N 1
ATOM 1493 C CA . VAL A 1 196 ? -12.489 0.569 16.099 1.00 97.19 196 VAL A CA 1
ATOM 1494 C C . VAL A 1 196 ? -11.001 0.561 15.756 1.00 97.19 196 VAL A C 1
ATOM 1496 O O . VAL A 1 196 ? -10.557 1.349 14.919 1.00 97.19 196 VAL A O 1
ATOM 1499 N N . VAL A 1 197 ? -10.224 -0.342 16.355 1.00 97.44 197 VAL A N 1
ATOM 1500 C CA . VAL A 1 197 ? -8.816 -0.547 15.985 1.00 97.44 197 VAL A CA 1
ATOM 1501 C C . VAL A 1 197 ? -8.671 -1.884 15.276 1.00 97.44 197 VAL A C 1
ATOM 1503 O O . VAL A 1 197 ? -9.065 -2.919 15.810 1.00 97.44 197 VAL A O 1
ATOM 1506 N N . ILE A 1 198 ? -8.086 -1.879 14.078 1.00 97.88 198 ILE A N 1
ATOM 1507 C CA . ILE A 1 198 ? -7.796 -3.100 13.319 1.00 97.88 198 ILE A CA 1
ATOM 1508 C C . ILE A 1 198 ? -6.296 -3.201 13.072 1.00 97.88 198 ILE A C 1
ATOM 1510 O O . ILE A 1 198 ? -5.707 -2.362 12.388 1.00 97.88 198 ILE A O 1
ATOM 1514 N N . VAL A 1 199 ? -5.694 -4.271 13.581 1.00 97.44 199 VAL A N 1
ATOM 1515 C CA . VAL A 1 199 ? -4.287 -4.602 13.353 1.00 97.44 199 VAL A CA 1
ATOM 1516 C C . VAL A 1 199 ? -4.200 -5.705 12.304 1.00 97.44 199 VAL A C 1
ATOM 1518 O O . VAL A 1 199 ? -4.808 -6.767 12.456 1.00 97.44 199 VAL A O 1
ATOM 1521 N N . TYR A 1 200 ? -3.459 -5.455 11.227 1.00 95.81 200 TYR A N 1
ATOM 1522 C CA . TYR A 1 200 ? -3.163 -6.454 10.205 1.00 95.81 200 TYR A CA 1
ATOM 1523 C C . TYR A 1 200 ? -1.913 -7.249 10.569 1.00 95.81 200 TYR A C 1
ATOM 1525 O O . TYR A 1 200 ? -0.891 -6.691 10.967 1.00 95.81 200 TYR A O 1
ATOM 1533 N N . LYS A 1 201 ? -2.017 -8.564 10.390 1.00 93.75 201 LYS A N 1
ATOM 1534 C CA . LYS A 1 201 ? -0.951 -9.538 10.585 1.00 93.75 201 LYS A CA 1
ATOM 1535 C C . LYS A 1 201 ? -0.411 -9.961 9.230 1.00 93.75 201 LYS A C 1
ATOM 1537 O O . LYS A 1 201 ? -1.019 -10.788 8.541 1.00 93.75 201 LYS A O 1
ATOM 1542 N N . GLU A 1 202 ? 0.718 -9.394 8.827 1.00 86.94 202 GLU A N 1
ATOM 1543 C CA . GLU A 1 202 ? 1.314 -9.715 7.537 1.00 86.94 202 GLU A CA 1
ATOM 1544 C C . GLU A 1 202 ? 1.806 -11.167 7.540 1.00 86.94 202 GLU A C 1
ATOM 1546 O O . GLU A 1 202 ? 2.715 -11.536 8.273 1.00 86.94 202 GLU A O 1
ATOM 1551 N N . ASN A 1 203 ? 1.155 -12.023 6.743 1.00 84.12 203 ASN A N 1
ATOM 1552 C CA . ASN A 1 203 ? 1.386 -13.475 6.732 1.00 84.12 203 ASN A CA 1
ATOM 1553 C C . ASN A 1 203 ? 1.312 -14.120 8.137 1.00 84.12 203 ASN A C 1
ATOM 1555 O O . ASN A 1 203 ? 2.020 -15.083 8.423 1.00 84.12 203 ASN A O 1
ATOM 1559 N N . GLY A 1 204 ? 0.442 -13.594 9.006 1.00 85.06 204 GLY A N 1
ATOM 1560 C CA . GLY A 1 204 ? 0.241 -14.093 10.368 1.00 85.06 204 GLY A CA 1
ATOM 1561 C C . GLY A 1 204 ? 1.192 -13.513 11.419 1.00 85.06 204 GLY A C 1
ATOM 1562 O O . GLY A 1 204 ? 1.014 -13.801 12.602 1.00 85.06 204 GLY A O 1
ATOM 1563 N N . GLU A 1 205 ? 2.149 -12.673 11.025 1.00 89.88 205 GLU A N 1
ATOM 1564 C CA . GLU A 1 205 ? 3.076 -12.010 11.941 1.00 89.88 205 GLU A CA 1
ATOM 1565 C C . GLU A 1 205 ? 2.550 -10.631 12.354 1.00 89.88 205 GLU A C 1
ATOM 1567 O O . GLU A 1 205 ? 2.022 -9.876 11.536 1.00 89.88 205 GLU A O 1
ATOM 1572 N N . MET A 1 206 ? 2.673 -10.308 13.644 1.00 92.38 206 MET A N 1
ATOM 1573 C CA . MET A 1 206 ? 2.301 -8.989 14.154 1.00 92.38 206 MET A CA 1
ATOM 1574 C C . MET A 1 206 ? 3.247 -7.911 13.613 1.00 92.38 206 MET A C 1
ATOM 1576 O O . MET A 1 206 ? 4.422 -8.203 13.372 1.00 92.38 206 MET A O 1
ATOM 1580 N N . PRO A 1 207 ? 2.771 -6.661 13.473 1.00 89.62 207 PRO A N 1
ATOM 1581 C CA . PRO A 1 207 ? 3.623 -5.537 13.110 1.00 89.62 207 PRO A CA 1
ATOM 1582 C C . PRO A 1 207 ? 4.831 -5.405 14.044 1.00 89.62 207 PRO A C 1
ATOM 1584 O O . PRO A 1 207 ? 4.753 -5.726 15.231 1.00 89.62 207 PRO A O 1
ATOM 1587 N N . GLU A 1 208 ? 5.945 -4.899 13.513 1.00 87.44 208 GLU A N 1
ATOM 1588 C CA . GLU A 1 208 ? 7.156 -4.670 14.302 1.00 87.44 208 GLU A CA 1
ATOM 1589 C C . GLU A 1 208 ? 6.895 -3.733 15.495 1.00 87.44 208 GLU A C 1
ATOM 1591 O O . GLU A 1 208 ? 6.143 -2.757 15.392 1.00 87.44 208 GLU A O 1
ATOM 1596 N N . GLU A 1 209 ? 7.582 -3.985 16.618 1.00 88.69 209 GLU A N 1
ATOM 1597 C CA . GLU A 1 209 ? 7.491 -3.188 17.851 1.00 88.69 209 GLU A CA 1
ATOM 1598 C C . GLU A 1 209 ? 8.183 -1.816 17.734 1.00 88.69 209 GLU A C 1
ATOM 1600 O O . GLU A 1 209 ? 9.159 -1.491 18.421 1.00 88.69 209 GLU A O 1
ATOM 1605 N N . THR A 1 210 ? 7.657 -0.984 16.845 1.00 92.25 210 THR A N 1
ATOM 1606 C CA . THR A 1 210 ? 8.074 0.402 16.641 1.00 92.25 210 THR A CA 1
ATOM 1607 C C . THR A 1 210 ? 7.597 1.308 17.780 1.00 92.25 210 THR A C 1
ATOM 1609 O O . THR A 1 210 ? 6.762 0.935 18.605 1.00 92.25 210 THR A O 1
ATOM 1612 N N . GLU A 1 211 ? 8.110 2.539 17.828 1.00 93.81 211 GLU A N 1
ATOM 1613 C CA . GLU A 1 211 ? 7.620 3.572 18.753 1.00 93.81 211 GLU A CA 1
ATOM 1614 C C . GLU A 1 211 ? 6.103 3.768 18.622 1.00 93.81 211 GLU A C 1
ATOM 1616 O O . GLU A 1 211 ? 5.392 3.754 19.619 1.00 93.81 211 GLU A O 1
ATOM 1621 N N . LYS A 1 212 ? 5.595 3.815 17.386 1.00 95.00 212 LYS A N 1
ATOM 1622 C CA . LYS A 1 212 ? 4.164 3.964 17.097 1.00 95.00 212 LYS A CA 1
ATOM 1623 C C . LYS A 1 212 ? 3.322 2.783 17.555 1.00 95.00 212 LYS A C 1
ATOM 1625 O O . LYS A 1 212 ? 2.198 2.985 18.001 1.00 95.00 212 LYS A O 1
ATOM 1630 N N . TRP A 1 213 ? 3.857 1.565 17.446 1.00 95.06 213 TRP A N 1
ATOM 1631 C CA . TRP A 1 213 ? 3.186 0.382 17.978 1.00 95.06 213 TRP A CA 1
ATOM 1632 C C . TRP A 1 213 ? 2.996 0.519 19.489 1.00 95.06 213 TRP A C 1
ATOM 1634 O O . TRP A 1 213 ? 1.884 0.358 19.978 1.00 95.06 213 TRP A O 1
ATOM 1644 N N . LYS A 1 214 ? 4.050 0.928 20.209 1.00 94.56 214 LYS A N 1
ATOM 1645 C CA . LYS A 1 214 ? 3.994 1.160 21.660 1.00 94.56 214 LYS A CA 1
ATOM 1646 C C . LYS A 1 214 ? 3.007 2.265 22.032 1.00 94.56 214 LYS A C 1
ATOM 1648 O O . LYS A 1 214 ? 2.259 2.098 22.992 1.00 94.56 214 LYS A O 1
ATOM 1653 N N . THR A 1 215 ? 2.981 3.359 21.269 1.00 95.19 215 THR A N 1
ATOM 1654 C CA . THR A 1 215 ? 2.000 4.441 21.435 1.00 95.19 215 THR A CA 1
ATOM 1655 C C . THR A 1 215 ? 0.572 3.919 21.277 1.00 95.19 215 THR A C 1
ATOM 1657 O O . THR A 1 215 ? -0.261 4.164 22.143 1.00 95.19 215 THR A O 1
ATOM 1660 N N . LEU A 1 216 ? 0.292 3.156 20.213 1.00 95.75 216 LEU A N 1
ATOM 1661 C CA . LEU A 1 216 ? -1.036 2.592 19.970 1.00 95.75 216 LEU A CA 1
ATOM 1662 C C . LEU A 1 216 ? -1.455 1.623 21.080 1.00 95.75 216 LEU A C 1
ATOM 1664 O O . LEU A 1 216 ? -2.577 1.711 21.566 1.00 95.75 216 LEU A O 1
ATOM 1668 N N . THR A 1 217 ? -0.571 0.712 21.495 1.00 95.06 217 THR A N 1
ATOM 1669 C CA . THR A 1 217 ? -0.894 -0.271 22.538 1.00 95.06 217 THR A CA 1
ATOM 1670 C C . THR A 1 217 ? -1.135 0.386 23.891 1.00 95.06 217 THR A C 1
ATOM 1672 O O . THR A 1 217 ? -2.102 0.033 24.555 1.00 95.06 217 THR A O 1
ATOM 1675 N N . ALA A 1 218 ? -0.319 1.373 24.278 1.00 94.81 218 ALA A N 1
ATOM 1676 C CA . ALA A 1 218 ? -0.518 2.105 25.529 1.00 94.81 218 ALA A CA 1
ATOM 1677 C C . ALA A 1 218 ? -1.848 2.879 25.526 1.00 94.81 218 ALA A C 1
ATOM 1679 O O . ALA A 1 218 ? -2.587 2.852 26.507 1.00 94.81 218 ALA A O 1
ATOM 1680 N N . TRP A 1 219 ? -2.185 3.508 24.398 1.00 95.44 219 TRP A N 1
ATOM 1681 C CA . TRP A 1 219 ? -3.457 4.205 24.227 1.00 95.44 219 TRP A CA 1
ATOM 1682 C C . TRP A 1 219 ? -4.665 3.254 24.260 1.00 95.44 219 TRP A C 1
ATOM 1684 O O . TRP A 1 219 ? -5.678 3.565 24.882 1.00 95.44 219 TRP A O 1
ATOM 1694 N N . MET A 1 220 ? -4.557 2.069 23.648 1.00 95.69 220 MET A N 1
ATOM 1695 C CA . MET A 1 220 ? -5.599 1.038 23.722 1.00 95.69 220 MET A CA 1
ATOM 1696 C C . MET A 1 220 ? -5.804 0.525 25.155 1.00 95.69 220 MET A C 1
ATOM 1698 O O . MET A 1 220 ? -6.941 0.295 25.566 1.00 95.69 220 MET A O 1
ATOM 1702 N N . GLU A 1 221 ? -4.727 0.363 25.927 1.00 94.56 221 GLU A N 1
ATOM 1703 C CA . GLU A 1 221 ? -4.810 -0.016 27.343 1.00 94.56 221 GLU A CA 1
ATOM 1704 C C . GLU A 1 221 ? -5.524 1.060 28.178 1.00 94.56 221 GLU A C 1
ATOM 1706 O O . GLU A 1 221 ? -6.392 0.728 28.986 1.00 94.56 221 GLU A O 1
ATOM 1711 N N . GLU A 1 222 ? -5.209 2.341 27.960 1.00 92.81 222 GLU A N 1
ATOM 1712 C CA . GLU A 1 222 ? -5.871 3.464 28.640 1.00 92.81 222 GLU A CA 1
ATOM 1713 C C . GLU A 1 222 ? -7.351 3.593 28.248 1.00 92.81 222 GLU A C 1
ATOM 1715 O O . GLU A 1 222 ? -8.203 3.817 29.108 1.00 92.81 222 GLU A O 1
ATOM 1720 N N . GLY A 1 223 ? -7.666 3.393 26.965 1.00 90.88 223 GLY A N 1
ATOM 1721 C CA . GLY A 1 223 ? -9.024 3.439 26.423 1.00 90.88 223 GLY A CA 1
ATOM 1722 C C . GLY A 1 223 ? -9.882 2.203 26.711 1.00 90.88 223 GLY A C 1
ATOM 1723 O O . GLY A 1 223 ? -10.998 2.127 26.210 1.00 90.88 223 GLY A O 1
ATOM 1724 N N . GLY A 1 224 ? -9.385 1.220 27.471 1.00 92.69 224 GLY A N 1
ATOM 1725 C CA . GLY A 1 224 ? -10.162 0.033 27.848 1.00 92.69 224 GLY A CA 1
ATOM 1726 C C . GLY A 1 224 ? -10.506 -0.897 26.678 1.00 92.69 224 GLY A C 1
ATOM 1727 O O . GLY A 1 224 ? -11.553 -1.548 26.685 1.00 92.69 224 GLY A O 1
ATOM 1728 N N . TYR A 1 225 ? -9.644 -0.966 25.663 1.00 96.38 225 TYR A N 1
ATOM 1729 C CA . TYR A 1 225 ? -9.881 -1.798 24.487 1.00 96.38 225 TYR A CA 1
ATOM 1730 C C . TYR A 1 225 ? -9.720 -3.290 24.790 1.00 96.38 225 TYR A C 1
ATOM 1732 O O . TYR A 1 225 ? -8.726 -3.735 25.367 1.00 96.38 225 TYR A O 1
ATOM 1740 N N . GLY A 1 226 ? -10.684 -4.080 24.324 1.00 96.31 226 GLY A N 1
ATOM 1741 C CA . GLY A 1 226 ? -10.664 -5.537 24.357 1.00 96.31 226 GLY A CA 1
ATOM 1742 C C . GLY A 1 226 ? -10.566 -6.130 22.954 1.00 96.31 226 GLY A C 1
ATOM 1743 O O . GLY A 1 226 ? -11.107 -5.582 21.994 1.00 96.31 226 GLY A O 1
ATOM 1744 N N . LEU A 1 227 ? -9.888 -7.274 22.829 1.00 97.19 227 LEU A N 1
ATOM 1745 C CA . LEU A 1 227 ? -9.880 -8.056 21.591 1.00 97.19 227 LEU A CA 1
ATOM 1746 C C . LEU A 1 227 ? -11.258 -8.702 21.392 1.00 97.19 227 LEU A C 1
ATOM 1748 O O . LEU A 1 227 ? -11.665 -9.549 22.189 1.00 97.19 227 LEU A O 1
ATOM 1752 N N . VAL A 1 228 ? -11.953 -8.330 20.318 1.00 97.50 228 VAL A N 1
ATOM 1753 C CA . VAL A 1 228 ? -13.314 -8.812 20.011 1.00 97.50 228 VAL A CA 1
ATOM 1754 C C . VAL A 1 228 ? -13.360 -9.769 18.823 1.00 97.50 228 VAL A C 1
ATOM 1756 O O . VAL A 1 228 ? -14.284 -10.573 18.711 1.00 97.50 228 VAL A O 1
ATOM 1759 N N . PHE A 1 229 ? -12.357 -9.718 17.946 1.00 97.75 229 PHE A N 1
ATOM 1760 C CA . PHE A 1 229 ? -12.238 -10.623 16.809 1.00 97.75 229 PHE A CA 1
ATOM 1761 C C . PHE A 1 229 ? -10.775 -10.878 16.463 1.00 97.75 229 PHE A C 1
ATOM 1763 O O . PHE A 1 229 ? -9.951 -9.965 16.456 1.00 97.75 229 PHE A O 1
ATOM 1770 N N . GLU A 1 230 ? -10.471 -12.123 16.110 1.00 97.25 230 GLU A N 1
ATOM 1771 C CA . GLU A 1 230 ? -9.170 -12.521 15.595 1.00 97.25 230 GLU A CA 1
ATOM 1772 C C . GLU A 1 230 ? -9.325 -13.604 14.524 1.00 97.25 230 GLU A C 1
ATOM 1774 O O . GLU A 1 230 ? -10.078 -14.566 14.680 1.00 97.25 230 GLU A O 1
ATOM 1779 N N . ASN A 1 231 ? -8.563 -13.470 13.441 1.00 96.50 231 ASN A N 1
ATOM 1780 C CA . ASN A 1 231 ? -8.329 -14.540 12.477 1.00 96.50 231 ASN A CA 1
ATOM 1781 C C . ASN A 1 231 ? -6.850 -14.566 12.062 1.00 96.50 231 ASN A C 1
ATOM 1783 O O . ASN A 1 231 ? -6.028 -13.882 12.666 1.00 96.50 231 ASN A O 1
ATOM 1787 N N . GLY A 1 232 ? -6.472 -15.357 11.054 1.00 93.94 232 GLY A N 1
ATOM 1788 C CA . GLY A 1 232 ? -5.069 -15.463 10.634 1.00 93.94 232 GLY A CA 1
ATOM 1789 C C . GLY A 1 232 ? -4.449 -14.150 10.134 1.00 93.94 232 GLY A C 1
ATOM 1790 O O . GLY A 1 232 ? -3.244 -13.975 10.272 1.00 93.94 232 GLY A O 1
ATOM 1791 N N . GLY A 1 233 ? -5.250 -13.207 9.626 1.00 94.56 233 GLY A N 1
ATOM 1792 C CA . GLY A 1 233 ? -4.765 -11.953 9.041 1.00 94.56 233 GLY A CA 1
ATOM 1793 C C . GLY A 1 233 ? -5.068 -10.691 9.847 1.00 94.56 233 GLY A C 1
ATOM 1794 O O . GLY A 1 233 ? -4.446 -9.669 9.596 1.00 94.56 233 GLY A O 1
ATOM 1795 N N . TYR A 1 234 ? -6.002 -10.724 10.799 1.00 97.62 234 TYR A N 1
ATOM 1796 C CA . TYR A 1 234 ? -6.490 -9.517 11.470 1.00 97.62 234 TYR A CA 1
ATOM 1797 C C . TYR A 1 234 ? -6.781 -9.752 12.949 1.00 97.62 234 TYR A C 1
ATOM 1799 O O . TYR A 1 234 ? -7.241 -10.826 13.342 1.00 97.62 234 TYR A O 1
ATOM 1807 N N . GLN A 1 235 ? -6.562 -8.709 13.743 1.00 97.81 235 GLN A N 1
ATOM 1808 C CA . GLN A 1 235 ? -7.066 -8.556 15.105 1.00 97.81 235 GLN A CA 1
ATOM 1809 C C . GLN A 1 235 ? -7.891 -7.271 15.174 1.00 97.81 235 GLN A C 1
ATOM 1811 O O . GLN A 1 235 ? -7.481 -6.244 14.632 1.00 97.81 235 GLN A O 1
ATOM 1816 N N . VAL A 1 236 ? -9.059 -7.336 15.809 1.00 98.00 236 VAL A N 1
ATOM 1817 C CA . VAL A 1 236 ? -9.963 -6.193 15.968 1.00 98.00 236 VAL A CA 1
ATOM 1818 C C . VAL A 1 236 ? -10.190 -5.936 17.445 1.00 98.00 236 VAL A C 1
ATOM 1820 O O . VAL A 1 236 ? -10.551 -6.850 18.194 1.00 98.00 236 VAL A O 1
ATOM 1823 N N . TYR A 1 237 ? -10.014 -4.680 17.833 1.00 97.56 237 TYR A N 1
ATOM 1824 C CA . TYR A 1 237 ? -10.186 -4.204 19.191 1.00 97.56 237 TYR A CA 1
ATOM 1825 C C . TYR A 1 237 ? -11.274 -3.137 19.241 1.00 97.56 237 TYR A C 1
ATOM 1827 O O . TYR A 1 237 ? -11.360 -2.274 18.363 1.00 97.56 237 TYR A O 1
ATOM 1835 N N . MET A 1 238 ? -12.095 -3.201 20.283 1.00 95.69 238 MET A N 1
ATOM 1836 C CA . MET A 1 238 ? -13.163 -2.241 20.564 1.00 95.69 238 MET A CA 1
ATOM 1837 C C . MET A 1 238 ? -13.178 -1.921 22.062 1.00 95.69 238 MET A C 1
ATOM 1839 O O . MET A 1 238 ? -12.715 -2.733 22.866 1.00 95.69 238 MET A O 1
ATOM 1843 N N . GLU A 1 239 ? -13.698 -0.751 22.429 1.00 90.06 239 GLU A N 1
ATOM 1844 C CA . GLU A 1 239 ? -13.963 -0.385 23.826 1.00 90.06 239 GLU A CA 1
ATOM 1845 C C . GLU A 1 239 ? -14.910 -1.417 24.474 1.00 90.06 239 GLU A C 1
ATOM 1847 O O . GLU A 1 239 ? -15.892 -1.835 23.849 1.00 90.06 239 GLU A O 1
ATOM 1852 N N . SER A 1 240 ? -14.569 -1.871 25.689 1.00 73.81 240 SER A N 1
ATOM 1853 C CA . SER A 1 240 ? -15.333 -2.877 26.456 1.00 73.81 240 SER A CA 1
ATOM 1854 C C . SER A 1 240 ? -16.448 -2.282 27.312 1.00 73.81 240 SER A C 1
ATOM 1856 O O . SER A 1 240 ? -16.234 -1.201 27.900 1.00 73.81 240 SER A O 1
#

Radius of gyration: 25.22 Å; chains: 1; bounding box: 58×40×69 Å

pLDDT: mean 88.57, std 7.73, range [61.12, 98.0]

Sequence (240 aa):
LAACVLVMADSRAFRRERLLACIILLVVLVTPIGSNNGTMPALNNLFLAAPFTLWTFWRLLSRNRKRAFAFPAAALVTAVFVMTAVQGVGFRASFSFGDGIYGEKRDAKVENSAILTGMRTREENADHLSGLTAFAKEQSLEGTSLVTFGSAPGLHFILDMPPAISHCWPDLDTYPAAQMEEELNGLLTFGEALPVVIVYKENGEMPEETEKWKTLTAWMEEGGYGLVFENGGYQVYMES

Organism: NCBI:txid2838549